Protein AF-A0A7S0QGY4-F1 (afdb_monomer_lite)

Secondary structure (DSSP, 8-state):
--HHHHHHHHHHHHHHHHHHHHHHHHHHHTTSS------PPPPPP----------------------PPPPP-----------GGGSS-EEEE---STT---EEEEEEESS-GGGHHHHHHHHHHHHHHSTTEEEEEEEHHHHHHSHHHHHHHHHT-SEEEEES---HHHHHHHHHHHTT-SEEEEESS-HHHHHT-EETTEESS--S--TT--HHHHHHHHHTT-SSHHHHHHHHHHHHHHHHHHGGGS-HHHHHHHHHHHHHHHHHT-

Radius of gyration: 24.0 Å; chains: 1; bounding box: 70×58×64 Å

pLDDT: mean 71.63, std 24.05, range [23.92, 97.81]

Sequence (270 aa):
MGEDRNCLAMVLTIMASLACVSAKETLAFSCGAGCYLAKAPPALATNQRGLVLRRSLRGLSMSGPATSPLMPIVDSSAAFPATTSGDRPTRHYVEGPPGTEPFRIVLLAGFETFNRALYQRAADSAAKKSPGLEIRVFTERDIKDHPAELEAALAEANVFFASLIFDYDEVQWLNPRIASIPYRLVFESALELMSSTKVGTFSMATSGKQQGMPPAVKSLLSKFSSTREEDRLDGYTKFLKMGPNLLKFLPGDRARDLKVWLEAYSFWNA

InterPro domains:
  IPR003672 CobN/magnesium chelatase [PTHR44119] (104-269)
  IPR022571 Magnesium chelatase, subunit H, N-terminal [PF11965] (104-262)

Structure (mmCIF, N/CA/C/O backbone):
data_AF-A0A7S0QGY4-F1
#
_entry.id   AF-A0A7S0QGY4-F1
#
loop_
_atom_site.group_PDB
_atom_site.id
_atom_site.type_symbol
_atom_site.label_atom_id
_atom_site.label_alt_id
_atom_site.label_comp_id
_atom_site.label_asym_id
_atom_site.label_entity_id
_atom_site.label_seq_id
_atom_site.pdbx_PDB_ins_code
_atom_site.Cartn_x
_atom_site.Cartn_y
_atom_site.Cartn_z
_atom_site.occupancy
_atom_site.B_iso_or_equiv
_atom_site.auth_seq_id
_atom_site.auth_comp_id
_atom_site.auth_asym_id
_atom_site.auth_atom_id
_atom_site.pdbx_PDB_model_num
ATOM 1 N N . MET A 1 1 ? 18.502 -12.422 5.127 1.00 46.53 1 MET A N 1
ATOM 2 C CA . MET A 1 1 ? 17.679 -13.590 5.543 1.00 46.53 1 MET A CA 1
ATOM 3 C C . MET A 1 1 ? 16.527 -13.196 6.474 1.00 46.53 1 MET A C 1
ATOM 5 O O . MET A 1 1 ? 15.530 -13.908 6.481 1.00 46.53 1 MET A O 1
ATOM 9 N N . GLY A 1 2 ? 16.641 -12.107 7.253 1.00 57.25 2 GLY A N 1
ATOM 10 C CA . GLY A 1 2 ? 15.525 -11.549 8.036 1.00 57.25 2 GLY A CA 1
ATOM 11 C C . GLY A 1 2 ? 14.486 -10.820 7.172 1.00 57.25 2 GLY A C 1
ATOM 12 O O . GLY A 1 2 ? 13.315 -11.179 7.220 1.00 57.25 2 GLY A O 1
ATOM 13 N N . GLU A 1 3 ? 14.920 -9.899 6.306 1.00 56.09 3 GLU A N 1
ATOM 14 C CA . GLU A 1 3 ? 14.021 -9.070 5.477 1.00 56.09 3 GLU A CA 1
ATOM 15 C C . GLU A 1 3 ? 13.148 -9.883 4.501 1.00 56.09 3 GLU A C 1
ATOM 17 O O . GLU A 1 3 ? 11.955 -9.608 4.369 1.00 56.09 3 GLU A O 1
ATOM 22 N N . ASP A 1 4 ? 13.677 -10.958 3.892 1.00 61.09 4 ASP A N 1
ATOM 23 C CA . ASP A 1 4 ? 12.905 -11.850 3.004 1.00 61.09 4 ASP A CA 1
ATOM 24 C C . ASP A 1 4 ? 11.708 -12.482 3.728 1.00 61.09 4 ASP A C 1
ATOM 26 O O . ASP A 1 4 ? 10.648 -12.701 3.137 1.00 61.09 4 ASP A O 1
ATOM 30 N N . ARG A 1 5 ? 11.866 -12.786 5.024 1.00 66.75 5 ARG A N 1
ATOM 31 C CA . ARG A 1 5 ? 10.805 -13.388 5.836 1.00 66.75 5 ARG A CA 1
ATOM 32 C C . ARG A 1 5 ? 9.737 -12.364 6.194 1.00 66.75 5 ARG A C 1
ATOM 34 O O . ARG A 1 5 ? 8.573 -12.749 6.234 1.00 66.75 5 ARG A O 1
ATOM 41 N N . ASN A 1 6 ? 10.111 -11.104 6.397 1.00 70.19 6 ASN A N 1
ATOM 42 C CA . ASN A 1 6 ? 9.189 -10.034 6.776 1.00 70.19 6 ASN A CA 1
ATOM 43 C C . ASN A 1 6 ? 8.325 -9.600 5.587 1.00 70.19 6 ASN A C 1
ATOM 45 O O . ASN A 1 6 ? 7.101 -9.590 5.708 1.00 70.19 6 ASN A O 1
ATOM 49 N N . CYS A 1 7 ? 8.925 -9.396 4.407 1.00 67.19 7 CYS A N 1
ATOM 50 C CA . CYS A 1 7 ? 8.180 -9.102 3.176 1.00 67.19 7 CYS A CA 1
ATOM 51 C C . CYS A 1 7 ? 7.198 -10.229 2.826 1.00 67.19 7 CYS A C 1
ATOM 53 O O . CYS A 1 7 ? 6.025 -9.992 2.536 1.00 67.19 7 CYS A O 1
ATOM 55 N N . LEU A 1 8 ? 7.659 -11.482 2.908 1.00 69.62 8 LEU A N 1
ATOM 56 C CA . LEU A 1 8 ? 6.813 -12.645 2.663 1.00 69.62 8 LEU A CA 1
ATOM 57 C C . LEU A 1 8 ? 5.701 -12.776 3.712 1.00 69.62 8 LEU A C 1
ATOM 59 O O . LEU A 1 8 ? 4.563 -13.076 3.358 1.00 69.62 8 LEU A O 1
ATOM 63 N N . ALA A 1 9 ? 6.006 -12.559 4.994 1.00 74.81 9 ALA A N 1
ATOM 64 C CA . ALA A 1 9 ? 5.017 -12.606 6.066 1.00 74.81 9 ALA A CA 1
ATOM 65 C C . ALA A 1 9 ? 3.966 -11.505 5.914 1.00 74.81 9 ALA A C 1
ATOM 67 O O . ALA A 1 9 ? 2.784 -11.783 6.097 1.00 74.81 9 ALA A O 1
ATOM 68 N N . MET A 1 10 ? 4.364 -10.298 5.512 1.00 74.94 10 MET A N 1
ATOM 69 C CA . MET A 1 10 ? 3.450 -9.202 5.216 1.00 74.94 10 MET A CA 1
ATOM 70 C C . MET A 1 10 ? 2.481 -9.577 4.090 1.00 74.94 10 MET A C 1
ATOM 72 O O . MET A 1 10 ? 1.270 -9.541 4.299 1.00 74.94 10 MET A O 1
ATOM 76 N N . VAL A 1 11 ? 2.991 -10.005 2.928 1.00 70.31 11 VAL A N 1
ATOM 77 C CA . VAL A 1 11 ? 2.151 -10.391 1.778 1.00 70.31 11 VAL A CA 1
ATOM 78 C C . VAL A 1 11 ? 1.226 -11.556 2.139 1.00 70.31 11 VAL A C 1
ATOM 80 O O . VAL A 1 11 ? 0.035 -11.512 1.843 1.00 70.31 11 VAL A O 1
ATOM 83 N N . LEU A 1 12 ? 1.730 -12.574 2.843 1.00 71.75 12 LEU A N 1
ATOM 84 C CA . LEU A 1 12 ? 0.908 -13.699 3.301 1.00 71.75 12 LEU A CA 1
ATOM 85 C C . LEU A 1 12 ? -0.142 -13.280 4.340 1.00 71.75 12 LEU A C 1
ATOM 87 O O . LEU A 1 12 ? -1.246 -13.818 4.327 1.00 71.75 12 LEU A O 1
ATOM 91 N N . THR A 1 13 ? 0.164 -12.320 5.215 1.00 71.69 13 THR A N 1
ATOM 92 C CA . THR A 1 13 ? -0.786 -11.789 6.207 1.00 71.69 13 THR A CA 1
ATOM 93 C C . THR A 1 13 ? -1.899 -11.006 5.526 1.00 71.69 13 THR A C 1
ATOM 95 O O . THR A 1 13 ? -3.070 -11.206 5.853 1.00 71.69 13 THR A O 1
ATOM 98 N N . ILE A 1 14 ? -1.553 -10.170 4.541 1.00 69.69 14 ILE A N 1
ATOM 99 C CA . ILE A 1 14 ? -2.517 -9.461 3.693 1.00 69.69 14 ILE A CA 1
ATOM 100 C C . ILE A 1 14 ? -3.420 -10.489 3.001 1.00 69.69 14 ILE A C 1
ATOM 102 O O . ILE A 1 14 ? -4.637 -10.415 3.135 1.00 69.69 14 ILE A O 1
ATOM 106 N N . MET A 1 15 ? -2.848 -11.515 2.368 1.00 69.44 15 MET A N 1
ATOM 107 C CA . MET A 1 15 ? -3.618 -12.568 1.698 1.00 69.44 15 MET A CA 1
ATOM 108 C C . MET A 1 15 ? -4.543 -13.344 2.637 1.00 69.44 15 MET A C 1
ATOM 110 O O . MET A 1 15 ? -5.730 -13.487 2.350 1.00 69.44 15 MET A O 1
ATOM 114 N N . ALA A 1 16 ? -4.035 -13.822 3.774 1.00 68.69 16 ALA A N 1
ATOM 115 C CA . ALA A 1 16 ? -4.828 -14.576 4.742 1.00 68.69 16 ALA A CA 1
ATOM 116 C C . ALA A 1 16 ? -5.978 -13.733 5.317 1.00 68.69 16 ALA A C 1
ATOM 118 O O . ALA A 1 16 ? -7.096 -14.221 5.503 1.00 68.69 16 ALA A O 1
ATOM 119 N N . SER A 1 17 ? -5.716 -12.450 5.561 1.00 68.81 17 SER A N 1
ATOM 120 C CA . SER A 1 17 ? -6.706 -11.519 6.094 1.00 68.81 17 SER A CA 1
ATOM 121 C C . SER A 1 17 ? -7.779 -11.176 5.065 1.00 68.81 17 SER A C 1
ATOM 123 O O . SER A 1 17 ? -8.963 -11.182 5.398 1.00 68.81 17 SER A O 1
ATOM 125 N N . LEU A 1 18 ? -7.398 -10.946 3.806 1.00 67.62 18 LEU A N 1
ATOM 126 C CA . LEU A 1 18 ? -8.332 -10.621 2.726 1.00 67.62 18 LEU A CA 1
ATOM 127 C C . LEU A 1 18 ? -9.150 -11.831 2.274 1.00 67.62 18 LEU A C 1
ATOM 129 O O . LEU A 1 18 ? -10.342 -11.682 2.020 1.00 67.62 18 LEU A O 1
ATOM 133 N N . ALA A 1 19 ? -8.581 -13.039 2.295 1.00 64.12 19 ALA A N 1
ATOM 134 C CA . ALA A 1 19 ? -9.340 -14.275 2.109 1.00 64.12 19 ALA A CA 1
ATOM 135 C C . ALA A 1 19 ? -10.418 -14.447 3.196 1.00 64.12 19 ALA A C 1
ATOM 137 O O . ALA A 1 19 ? -11.536 -14.866 2.906 1.00 64.12 19 ALA A O 1
ATOM 138 N N . CYS A 1 20 ? -10.123 -14.063 4.443 1.00 57.78 20 CYS A N 1
ATOM 139 C CA . CYS A 1 20 ? -11.093 -14.088 5.542 1.00 57.78 20 CYS A CA 1
ATOM 140 C C . CYS A 1 20 ? -12.215 -13.042 5.370 1.00 57.78 20 CYS A C 1
ATOM 142 O O . CYS A 1 20 ? -13.353 -13.284 5.782 1.00 57.78 20 CYS A O 1
ATOM 144 N N . VAL A 1 21 ? -11.918 -11.894 4.748 1.00 56.81 21 VAL A N 1
ATOM 145 C CA . VAL A 1 21 ? -12.920 -10.866 4.416 1.00 56.81 21 VAL A CA 1
ATOM 146 C C . VAL A 1 21 ? -13.783 -11.307 3.226 1.00 56.81 21 VAL A C 1
ATOM 148 O O . VAL A 1 21 ? -15.007 -11.330 3.346 1.00 56.81 21 VAL A O 1
ATOM 151 N N . SER A 1 22 ? -13.164 -11.776 2.141 1.00 48.94 22 SER A N 1
ATOM 152 C CA . SER A 1 22 ? -13.840 -12.281 0.936 1.00 48.94 22 SER A CA 1
ATOM 153 C C . SER A 1 22 ? -14.718 -13.515 1.214 1.00 48.94 22 SER A C 1
ATOM 155 O O . SER A 1 22 ? -15.855 -13.594 0.746 1.00 48.94 22 SER A O 1
ATOM 157 N N . ALA A 1 23 ? -14.274 -14.443 2.072 1.00 47.38 23 ALA A N 1
ATOM 158 C CA . ALA A 1 23 ? -15.083 -15.593 2.491 1.00 47.38 23 ALA A CA 1
ATOM 159 C C . ALA A 1 23 ? -16.354 -15.181 3.259 1.00 47.38 23 ALA A C 1
ATOM 161 O O . ALA A 1 23 ? -17.378 -15.862 3.182 1.00 47.38 23 ALA A O 1
ATOM 162 N N . LYS A 1 24 ? -16.323 -14.052 3.979 1.00 45.41 24 LYS A N 1
ATOM 163 C CA . LYS A 1 24 ? -17.496 -13.511 4.680 1.00 45.41 24 LYS A CA 1
ATOM 164 C C . LYS A 1 24 ? -18.422 -12.722 3.765 1.00 45.41 24 LYS A C 1
ATOM 166 O O . LYS A 1 24 ? -19.631 -12.820 3.947 1.00 45.41 24 LYS A O 1
ATOM 171 N N . GLU A 1 25 ? -17.895 -12.006 2.775 1.00 39.25 25 GLU A N 1
ATOM 172 C CA . GLU A 1 25 ? -18.722 -11.377 1.736 1.00 39.25 25 GLU A CA 1
ATOM 173 C C . GLU A 1 25 ? -19.429 -12.432 0.875 1.00 39.25 25 GLU A C 1
ATOM 175 O O . GLU A 1 25 ? -20.616 -12.293 0.596 1.00 39.25 25 GLU A O 1
ATOM 180 N N . THR A 1 26 ? -18.763 -13.554 0.581 1.00 33.59 26 THR A N 1
ATOM 181 C CA . THR A 1 26 ? -19.364 -14.702 -0.124 1.00 33.59 26 THR A CA 1
ATOM 182 C C . THR A 1 26 ? -20.464 -15.379 0.712 1.00 33.59 26 THR A C 1
ATOM 184 O O . THR A 1 26 ? -21.528 -15.715 0.193 1.00 33.59 26 THR A O 1
ATOM 187 N N . LEU A 1 27 ? -20.273 -15.513 2.032 1.00 29.45 27 LEU A N 1
ATOM 188 C CA . LEU A 1 27 ? -21.311 -16.012 2.950 1.00 29.45 27 LEU A CA 1
ATOM 189 C C . LEU A 1 27 ? -22.465 -15.014 3.161 1.00 29.45 27 LEU A C 1
ATOM 191 O O . LEU A 1 27 ? -23.600 -15.436 3.375 1.00 29.45 27 LEU A O 1
ATOM 195 N N . ALA A 1 28 ? -22.208 -13.707 3.074 1.00 27.45 28 ALA A N 1
ATOM 196 C CA . ALA A 1 28 ? -23.243 -12.677 3.146 1.00 27.45 28 ALA A CA 1
ATOM 197 C C . ALA A 1 28 ? -24.070 -12.594 1.850 1.00 27.45 28 ALA A C 1
ATOM 199 O O . ALA A 1 28 ? -25.277 -12.369 1.919 1.00 27.45 28 ALA A O 1
ATOM 200 N N . PHE A 1 29 ? -23.461 -12.860 0.688 1.00 26.59 29 PHE A N 1
ATOM 201 C CA . PHE A 1 29 ? -24.168 -12.962 -0.594 1.00 26.59 29 PHE A CA 1
ATOM 202 C C . PHE A 1 29 ? -25.006 -14.246 -0.713 1.00 26.59 29 PHE A C 1
ATOM 204 O O . PHE A 1 29 ? -26.057 -14.239 -1.345 1.00 26.59 29 PHE A O 1
ATOM 211 N N . SER A 1 30 ? -24.614 -15.324 -0.027 1.00 25.78 30 SER A N 1
ATOM 212 C CA . SER A 1 30 ? -25.394 -16.570 0.050 1.00 25.78 30 SER A CA 1
ATOM 213 C C . SER A 1 30 ? -26.599 -16.506 1.009 1.00 25.78 30 SER A C 1
ATOM 215 O O . SER A 1 30 ? -27.353 -17.476 1.095 1.00 25.78 30 SER A O 1
ATOM 217 N N . CYS A 1 31 ? -26.818 -15.397 1.729 1.00 25.52 31 CYS A N 1
ATOM 218 C CA . CYS A 1 31 ? -28.000 -15.219 2.588 1.00 25.52 31 CYS A CA 1
ATOM 219 C C . CYS A 1 31 ? -29.163 -14.491 1.875 1.00 25.52 31 CYS A C 1
ATOM 221 O O . CYS A 1 31 ? -30.159 -14.127 2.500 1.00 25.52 31 CYS A O 1
ATOM 223 N N . GLY A 1 32 ? -29.060 -14.296 0.556 1.00 31.19 32 GLY A N 1
ATOM 224 C CA . GLY A 1 32 ? -30.151 -13.859 -0.309 1.00 31.19 32 GLY A CA 1
ATOM 225 C C . GLY A 1 32 ? -30.527 -14.958 -1.301 1.00 31.19 32 GLY A C 1
ATOM 226 O O . GLY A 1 32 ? -29.834 -15.144 -2.290 1.00 31.19 32 GLY A O 1
ATOM 227 N N . ALA A 1 33 ? -31.660 -15.614 -1.040 1.00 27.66 33 ALA A N 1
ATOM 228 C CA . ALA A 1 33 ? -32.349 -16.612 -1.868 1.00 27.66 33 ALA A CA 1
ATOM 229 C C . ALA A 1 33 ? -31.788 -18.054 -1.886 1.00 27.66 33 ALA A C 1
ATOM 231 O O . ALA A 1 33 ? -30.776 -18.355 -2.502 1.00 27.66 33 ALA A O 1
ATOM 232 N N . GLY A 1 34 ? -32.590 -18.972 -1.327 1.00 23.92 34 GLY A N 1
ATOM 233 C CA . GLY A 1 34 ? -32.753 -20.330 -1.861 1.00 23.92 34 GLY A CA 1
ATOM 234 C C . GLY A 1 34 ? -31.833 -21.421 -1.305 1.00 23.92 34 GLY A C 1
ATOM 235 O O . GLY A 1 34 ? -30.654 -21.481 -1.608 1.00 23.92 34 GLY A O 1
ATOM 236 N N . CYS A 1 35 ? -32.437 -22.327 -0.536 1.00 24.84 35 CYS A N 1
ATOM 237 C CA . CYS A 1 35 ? -31.949 -23.619 -0.043 1.00 24.84 35 CYS A CA 1
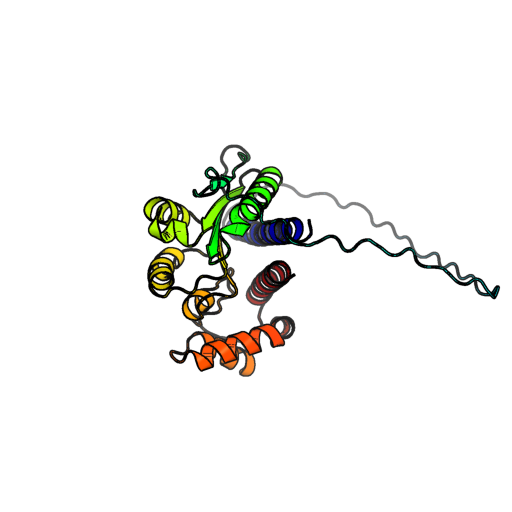ATOM 238 C C . CYS A 1 35 ? -30.984 -24.405 -0.967 1.00 24.84 35 CYS A C 1
ATOM 240 O O . CYS A 1 35 ? -31.193 -24.443 -2.172 1.00 24.84 35 CYS A O 1
ATOM 242 N N . TYR A 1 36 ? -30.029 -25.168 -0.407 1.00 26.05 36 TYR A N 1
ATOM 243 C CA . TYR A 1 36 ? -30.131 -26.619 -0.123 1.00 26.05 36 TYR A CA 1
ATOM 244 C C . TYR A 1 36 ? -28.768 -27.236 0.300 1.00 26.05 36 TYR A C 1
ATOM 246 O O . TYR A 1 36 ? -27.738 -26.909 -0.272 1.00 26.05 36 TYR A O 1
ATOM 254 N N . LEU A 1 37 ? -28.835 -28.213 1.230 1.00 26.94 37 LEU A N 1
ATOM 255 C CA . LEU A 1 37 ? -27.838 -29.254 1.601 1.00 26.94 37 LEU A CA 1
ATOM 256 C C . LEU A 1 37 ? -26.648 -28.823 2.495 1.00 26.94 37 LEU A C 1
ATOM 258 O O . LEU A 1 37 ? -25.995 -27.830 2.240 1.00 26.94 37 LEU A O 1
ATOM 262 N N . ALA A 1 38 ? -26.249 -29.527 3.561 1.00 27.34 38 ALA A N 1
ATOM 263 C CA . ALA A 1 38 ? -26.713 -30.761 4.191 1.00 27.34 38 ALA A CA 1
ATOM 264 C C . ALA A 1 38 ? -26.333 -30.743 5.690 1.00 27.34 38 ALA A C 1
ATOM 266 O O . ALA A 1 38 ? -25.312 -30.194 6.098 1.00 27.34 38 ALA A O 1
ATOM 267 N N . LYS A 1 39 ? -27.186 -31.349 6.516 1.00 27.47 39 LYS A N 1
ATOM 268 C CA . LYS A 1 39 ? -27.082 -31.434 7.978 1.00 27.47 39 LYS A CA 1
ATOM 269 C C . LYS A 1 39 ? -26.026 -32.483 8.364 1.00 27.47 39 LYS A C 1
ATOM 271 O O . LYS A 1 39 ? -26.232 -33.664 8.097 1.00 27.47 39 LYS A O 1
ATOM 276 N N . ALA A 1 40 ? -24.926 -32.077 8.998 1.00 28.94 40 ALA A N 1
ATOM 277 C CA . ALA A 1 40 ? -23.973 -33.011 9.607 1.00 28.94 40 ALA A CA 1
ATOM 278 C C . ALA A 1 40 ? -24.511 -33.528 10.964 1.00 28.94 40 ALA A C 1
ATOM 280 O O . ALA A 1 40 ? -25.064 -32.731 11.730 1.00 28.94 40 ALA A O 1
ATOM 281 N N . PRO A 1 41 ? -24.391 -34.833 11.281 1.00 28.50 41 PRO A N 1
ATOM 282 C CA . PRO A 1 41 ? -24.830 -35.390 12.560 1.00 28.50 41 PRO A CA 1
ATOM 283 C C . PRO A 1 41 ? -23.820 -35.096 13.692 1.00 28.50 41 PRO A C 1
ATOM 285 O O . PRO A 1 41 ? -22.649 -34.824 13.419 1.00 28.50 41 PRO A O 1
ATOM 288 N N . PRO A 1 42 ? -24.249 -35.138 14.970 1.00 29.66 42 PRO A N 1
ATOM 289 C CA . PRO A 1 42 ? -23.437 -34.688 16.095 1.00 29.66 42 PRO A CA 1
ATOM 290 C C . PRO A 1 42 ? -22.415 -35.758 16.500 1.00 29.66 42 PRO A C 1
ATOM 292 O O . PRO A 1 42 ? -22.781 -36.897 16.783 1.00 29.66 42 PRO A O 1
ATOM 295 N N . ALA A 1 43 ? -21.136 -35.384 16.574 1.00 31.45 43 ALA A N 1
ATOM 296 C CA . ALA A 1 43 ? -20.102 -36.221 17.173 1.00 31.45 43 ALA A CA 1
ATOM 297 C C . ALA A 1 43 ? -19.931 -35.886 18.663 1.00 31.45 43 ALA A C 1
ATOM 299 O O . ALA A 1 43 ? -19.853 -34.724 19.063 1.00 31.45 43 ALA A O 1
ATOM 300 N N . LEU A 1 44 ? -19.917 -36.958 19.453 1.00 27.78 44 LEU A N 1
ATOM 301 C CA . LEU A 1 44 ? -19.880 -37.043 20.906 1.00 27.78 44 LEU A CA 1
ATOM 302 C C . LEU A 1 44 ? -18.799 -36.188 21.583 1.00 27.78 44 LEU A C 1
ATOM 304 O O . LEU A 1 44 ? -17.626 -36.201 21.218 1.00 27.78 44 LEU A O 1
ATOM 308 N N . ALA A 1 45 ? -19.207 -35.583 22.698 1.00 29.55 45 ALA A N 1
ATOM 309 C CA . ALA A 1 45 ? -18.333 -35.101 23.752 1.00 29.55 45 ALA A CA 1
ATOM 310 C C . ALA A 1 45 ? -17.474 -36.243 24.320 1.00 29.55 45 ALA A C 1
ATOM 312 O O . ALA A 1 45 ? -17.997 -37.292 24.691 1.00 29.55 45 ALA A O 1
ATOM 313 N N . THR A 1 46 ? -16.167 -36.024 24.468 1.00 30.55 46 THR A N 1
ATOM 314 C CA . THR A 1 46 ? -15.359 -36.782 25.430 1.00 30.55 46 THR A CA 1
ATOM 315 C C . THR A 1 46 ? -14.447 -35.833 26.198 1.00 30.55 46 THR A C 1
ATOM 317 O O . THR A 1 46 ? -13.739 -34.996 25.649 1.00 30.55 46 THR A O 1
ATOM 320 N N . ASN A 1 47 ? -14.566 -35.968 27.509 1.00 30.44 47 ASN A N 1
ATOM 321 C CA . ASN A 1 47 ? -13.984 -35.203 28.592 1.00 30.44 47 ASN A CA 1
ATOM 322 C C . ASN A 1 47 ? -12.620 -35.812 28.946 1.00 30.44 47 ASN A C 1
ATOM 324 O O . ASN A 1 47 ? -12.576 -37.011 29.208 1.00 30.44 47 ASN A O 1
ATOM 328 N N . GLN A 1 48 ? -11.537 -35.032 29.023 1.00 32.06 48 GLN A N 1
ATOM 329 C CA . GLN A 1 48 ? -10.355 -35.441 29.792 1.00 32.06 48 GLN A CA 1
ATOM 330 C C . GLN A 1 48 ? -9.780 -34.273 30.596 1.00 32.06 48 GLN A C 1
ATOM 332 O O . GLN A 1 48 ? -9.264 -33.287 30.074 1.00 32.06 48 GLN A O 1
ATOM 337 N N . ARG A 1 49 ? -9.909 -34.432 31.915 1.00 29.66 49 ARG A N 1
ATOM 338 C CA . ARG A 1 49 ? -9.261 -33.664 32.973 1.00 29.66 49 ARG A CA 1
ATOM 339 C C . ARG A 1 49 ? -7.821 -34.150 33.162 1.00 29.66 49 ARG A C 1
ATOM 341 O O . ARG A 1 49 ? -7.601 -35.348 33.259 1.00 29.66 49 ARG A O 1
ATOM 348 N N . GLY A 1 50 ? -6.916 -33.188 33.340 1.00 26.00 50 GLY A N 1
ATOM 349 C CA . GLY A 1 50 ? -5.902 -33.134 34.400 1.00 26.00 50 GLY A CA 1
ATOM 350 C C . GLY A 1 50 ? -4.864 -34.254 34.515 1.00 26.00 50 GLY A C 1
ATOM 351 O O . GLY A 1 50 ? -5.168 -35.344 34.981 1.00 26.00 50 GLY A O 1
ATOM 352 N N . LEU A 1 51 ? -3.589 -33.889 34.345 1.00 28.77 51 LEU A N 1
ATOM 353 C CA . LEU A 1 51 ? -2.542 -34.431 35.209 1.00 28.77 51 LEU A CA 1
ATOM 354 C C . LEU A 1 51 ? -1.516 -33.351 35.565 1.00 28.77 51 LEU A C 1
ATOM 356 O O . LEU A 1 51 ? -0.758 -32.858 34.735 1.00 28.77 51 LEU A O 1
ATOM 360 N N . VAL A 1 52 ? -1.546 -32.977 36.840 1.00 28.62 52 VAL A N 1
ATOM 361 C CA . VAL A 1 52 ? -0.535 -32.190 37.540 1.00 28.62 52 VAL A CA 1
ATOM 362 C C . VAL A 1 52 ? 0.565 -33.156 37.964 1.00 28.62 52 VAL A C 1
ATOM 364 O O . VAL A 1 52 ? 0.276 -34.121 38.667 1.00 28.62 52 VAL A O 1
ATOM 367 N N . LEU A 1 53 ? 1.825 -32.873 37.628 1.00 30.14 53 LEU A N 1
ATOM 368 C CA . LEU A 1 53 ? 2.954 -33.475 38.334 1.00 30.14 53 LEU A CA 1
ATOM 369 C C . LEU A 1 53 ? 3.919 -32.384 38.803 1.00 30.14 53 LEU A C 1
ATOM 371 O O . LEU A 1 53 ? 4.710 -31.831 38.044 1.00 30.14 53 LEU A O 1
ATOM 375 N N . ARG A 1 54 ? 3.824 -32.081 40.099 1.00 28.67 54 ARG A N 1
ATOM 376 C CA . ARG A 1 54 ? 4.853 -31.384 40.870 1.00 28.67 54 ARG A CA 1
ATOM 377 C C . ARG A 1 54 ? 6.045 -32.323 41.053 1.00 28.67 54 ARG A C 1
ATOM 379 O O . ARG A 1 54 ? 5.860 -33.440 41.527 1.00 28.67 54 ARG A O 1
ATOM 386 N N . ARG A 1 55 ? 7.265 -31.828 40.852 1.00 32.19 55 ARG A N 1
ATOM 387 C CA . ARG A 1 55 ? 8.419 -32.249 41.658 1.00 32.19 55 ARG A CA 1
ATOM 388 C C . ARG A 1 55 ? 9.373 -31.081 41.864 1.00 32.19 55 ARG A C 1
ATOM 390 O O . ARG A 1 55 ? 9.548 -30.231 41.002 1.00 32.19 55 ARG A O 1
ATOM 397 N N . SER A 1 56 ? 9.891 -31.032 43.078 1.00 29.67 56 SER A N 1
ATOM 398 C CA . SER A 1 56 ? 10.552 -29.908 43.716 1.00 29.67 56 SER A CA 1
ATOM 399 C C . SER A 1 56 ? 11.997 -30.285 44.046 1.00 29.67 56 SER A C 1
ATOM 401 O O . SER A 1 56 ? 12.225 -31.351 44.607 1.00 29.67 56 SER A O 1
ATOM 403 N N . LEU A 1 57 ? 12.891 -29.338 43.738 1.00 30.86 57 LEU A N 1
ATOM 404 C CA . LEU A 1 57 ? 14.086 -28.884 44.468 1.00 30.86 57 LEU A CA 1
ATOM 405 C C . LEU A 1 57 ? 15.400 -29.699 44.544 1.00 30.86 57 LEU A C 1
ATOM 407 O O . LEU A 1 57 ? 15.437 -30.880 44.868 1.00 30.86 57 LEU A O 1
ATOM 411 N N . ARG A 1 58 ? 16.467 -28.871 44.484 1.00 30.03 58 ARG A N 1
ATOM 412 C CA . ARG A 1 58 ? 17.906 -29.031 44.808 1.00 30.03 58 ARG A CA 1
ATOM 413 C C . ARG A 1 58 ? 18.736 -29.683 43.698 1.00 30.03 58 ARG A C 1
ATOM 415 O O . ARG A 1 58 ? 18.403 -30.758 43.237 1.00 30.03 58 ARG A O 1
ATOM 422 N N . GLY A 1 59 ? 19.823 -29.103 43.195 1.00 28.73 59 GLY A N 1
ATOM 423 C CA . GLY A 1 59 ? 20.670 -28.012 43.673 1.00 28.73 59 GLY A CA 1
ATOM 424 C C . GLY A 1 59 ? 22.112 -28.508 43.643 1.00 28.73 59 GLY A C 1
ATOM 425 O O . GLY A 1 59 ? 22.464 -29.303 44.501 1.00 28.73 59 GLY A O 1
ATOM 426 N N . LEU A 1 60 ? 22.922 -28.060 42.681 1.00 32.16 60 LEU A N 1
ATOM 427 C CA . LEU A 1 60 ? 24.381 -28.189 42.710 1.00 32.16 60 LEU A CA 1
ATOM 428 C C . LEU A 1 60 ? 25.022 -26.972 42.042 1.00 32.16 60 LEU A C 1
ATOM 430 O O . LEU A 1 60 ? 24.447 -26.329 41.169 1.00 32.16 60 LEU A O 1
ATOM 434 N N . SER A 1 61 ? 26.190 -26.648 42.569 1.00 29.67 61 SER A N 1
ATOM 435 C CA . SER A 1 61 ? 26.827 -25.346 42.618 1.00 29.67 61 SER A CA 1
ATOM 436 C C . SER A 1 61 ? 28.219 -25.414 41.981 1.00 29.67 61 SER A C 1
ATOM 438 O O . SER A 1 61 ? 28.858 -26.459 42.029 1.00 29.67 61 SER A O 1
ATOM 440 N N . MET A 1 62 ? 28.671 -24.250 41.505 1.00 29.73 62 MET A N 1
ATOM 441 C CA . MET A 1 62 ? 30.039 -23.786 41.217 1.00 29.73 62 MET A CA 1
ATOM 442 C C . MET A 1 62 ? 30.853 -24.283 40.000 1.00 29.73 62 MET A C 1
ATOM 444 O O . MET A 1 62 ? 31.279 -25.427 39.902 1.00 29.73 62 MET A O 1
ATOM 448 N N . SER A 1 63 ? 31.291 -23.254 39.254 1.00 30.84 63 SER A N 1
ATOM 449 C CA . SER A 1 63 ? 32.670 -22.950 38.811 1.00 30.84 63 SER A CA 1
ATOM 450 C C . SER A 1 63 ? 33.164 -23.404 37.428 1.00 30.84 63 SER A C 1
ATOM 452 O O . SER A 1 63 ? 33.205 -24.582 37.102 1.00 30.84 63 SER A O 1
ATOM 454 N N . GLY A 1 64 ? 33.627 -22.411 36.653 1.00 34.16 64 GLY A N 1
ATOM 455 C CA . GLY A 1 64 ? 34.431 -22.542 35.434 1.00 34.16 64 GLY A CA 1
ATOM 456 C C . GLY A 1 64 ? 34.361 -21.256 34.591 1.00 34.16 64 GLY A C 1
ATOM 457 O O . GLY A 1 64 ? 33.251 -20.840 34.258 1.00 34.16 64 GLY A O 1
ATOM 458 N N . PRO A 1 65 ? 35.479 -20.577 34.262 1.00 33.53 65 PRO A N 1
ATOM 459 C CA . PRO A 1 65 ? 35.442 -19.387 33.420 1.00 33.53 65 PRO A CA 1
ATOM 460 C C . PRO A 1 65 ? 35.269 -19.809 31.956 1.00 33.53 65 PRO A C 1
ATOM 462 O O . PRO A 1 65 ? 36.066 -20.580 31.426 1.00 33.53 65 PRO A O 1
ATOM 465 N N . ALA A 1 66 ? 34.227 -19.308 31.295 1.00 33.59 66 ALA A N 1
ATOM 466 C CA . ALA A 1 66 ? 34.028 -19.514 29.865 1.00 33.59 66 ALA A CA 1
ATOM 467 C C . ALA A 1 66 ? 34.830 -18.464 29.083 1.00 33.59 66 ALA A C 1
ATOM 469 O O . ALA A 1 66 ? 34.427 -17.308 28.954 1.00 33.59 66 ALA A O 1
ATOM 470 N N . THR A 1 67 ? 35.987 -18.866 28.567 1.00 35.59 67 THR A N 1
ATOM 471 C CA . THR A 1 67 ? 36.708 -18.146 27.517 1.00 35.59 67 THR A CA 1
ATOM 472 C C . THR A 1 67 ? 35.827 -18.082 26.269 1.00 35.59 67 THR A C 1
ATOM 474 O O . THR A 1 67 ? 35.525 -19.098 25.647 1.00 35.59 67 THR A O 1
ATOM 477 N N . SER A 1 68 ? 35.378 -16.878 25.914 1.00 35.88 68 SER A N 1
ATOM 478 C CA . SER A 1 68 ? 34.651 -16.627 24.666 1.00 35.88 68 SER A CA 1
ATOM 479 C C . SER A 1 68 ? 35.637 -16.614 23.493 1.00 35.88 68 SER A C 1
ATOM 481 O O . SER A 1 68 ? 36.624 -15.877 23.565 1.00 35.88 68 SER A O 1
ATOM 483 N N . PRO A 1 69 ? 35.412 -17.367 22.403 1.00 33.16 69 PRO A N 1
ATOM 484 C CA . PRO A 1 69 ? 36.157 -17.160 21.171 1.00 33.16 69 PRO A CA 1
ATOM 485 C C . PRO A 1 69 ? 35.735 -15.829 20.541 1.00 33.16 69 PRO A C 1
ATOM 487 O O . PRO A 1 69 ? 34.544 -15.554 20.388 1.00 33.16 69 PRO A O 1
ATOM 490 N N . LEU A 1 70 ? 36.720 -15.013 20.165 1.00 35.09 70 LEU A N 1
ATOM 491 C CA . LEU A 1 70 ? 36.540 -13.838 19.316 1.00 35.09 70 LEU A CA 1
ATOM 492 C C . LEU A 1 70 ? 35.889 -14.278 17.988 1.00 35.09 70 LEU A C 1
ATOM 494 O O . LEU A 1 70 ? 36.472 -15.069 17.248 1.00 35.09 70 LEU A O 1
ATOM 498 N N . MET A 1 71 ? 34.696 -13.768 17.683 1.00 31.36 71 MET A N 1
ATOM 499 C CA . MET A 1 71 ? 34.119 -13.846 16.336 1.00 31.36 71 MET A CA 1
ATOM 500 C C . MET A 1 71 ? 34.866 -12.861 15.421 1.00 31.36 71 MET A C 1
ATOM 502 O O . MET A 1 71 ? 35.134 -11.736 15.855 1.00 31.36 71 MET A O 1
ATOM 506 N N . PRO A 1 72 ? 35.186 -13.219 14.166 1.00 34.16 72 PRO A N 1
ATOM 507 C CA . PRO A 1 72 ? 35.687 -12.246 13.211 1.00 34.16 72 PRO A CA 1
ATOM 508 C C . PRO A 1 72 ? 34.557 -11.274 12.849 1.00 34.16 72 PRO A C 1
ATOM 510 O O . PRO A 1 72 ? 33.431 -11.683 12.563 1.00 34.16 72 PRO A O 1
ATOM 513 N N . ILE A 1 73 ? 34.870 -9.979 12.876 1.00 37.09 73 ILE A N 1
ATOM 514 C CA . ILE A 1 73 ? 34.022 -8.920 12.329 1.00 37.09 73 ILE A CA 1
ATOM 515 C C . ILE A 1 73 ? 33.911 -9.191 10.828 1.00 37.09 73 ILE A C 1
ATOM 517 O O . ILE A 1 73 ? 34.890 -9.053 10.096 1.00 37.09 73 ILE A O 1
ATOM 521 N N . VAL A 1 74 ? 32.738 -9.637 10.381 1.00 34.44 74 VAL A N 1
ATOM 522 C CA . VAL A 1 74 ? 32.438 -9.754 8.954 1.00 34.44 74 VAL A CA 1
ATOM 523 C C . VAL A 1 74 ? 32.006 -8.372 8.486 1.00 34.44 74 VAL A C 1
ATOM 525 O O . VAL A 1 74 ? 30.976 -7.851 8.915 1.00 34.44 74 VAL A O 1
ATOM 528 N N . ASP A 1 75 ? 32.850 -7.771 7.658 1.00 31.20 75 ASP A N 1
ATOM 529 C CA . ASP A 1 75 ? 32.638 -6.480 7.019 1.00 31.20 75 ASP A CA 1
ATOM 530 C C . ASP A 1 75 ? 31.314 -6.505 6.233 1.00 31.20 75 ASP A C 1
ATOM 532 O O . ASP A 1 75 ? 31.158 -7.234 5.249 1.00 31.20 75 ASP A O 1
ATOM 536 N N . SER A 1 76 ? 30.315 -5.763 6.713 1.00 40.41 76 SER A N 1
ATOM 537 C CA . SER A 1 76 ? 29.012 -5.619 6.055 1.00 40.41 76 SER A CA 1
ATOM 538 C C . SER A 1 76 ? 29.128 -4.581 4.942 1.00 40.41 76 SER A C 1
ATOM 540 O O . SER A 1 76 ? 28.589 -3.486 5.030 1.00 40.41 76 SER A O 1
ATOM 542 N N . SER A 1 77 ? 29.869 -4.931 3.893 1.00 42.44 77 SER A N 1
ATOM 543 C CA . SER A 1 77 ? 30.011 -4.133 2.675 1.00 42.44 77 SER A CA 1
ATOM 544 C C . SER A 1 77 ? 30.024 -5.048 1.448 1.00 42.44 77 SER A C 1
ATOM 546 O O . SER A 1 77 ? 30.949 -5.044 0.637 1.00 42.44 77 SER A O 1
ATOM 548 N N . ALA A 1 78 ? 28.978 -5.857 1.293 1.00 34.31 78 ALA A N 1
ATOM 549 C CA . ALA A 1 78 ? 28.665 -6.464 0.007 1.00 34.31 78 ALA A CA 1
ATOM 550 C C . ALA A 1 78 ? 27.511 -5.678 -0.621 1.00 34.31 78 ALA A C 1
ATOM 552 O 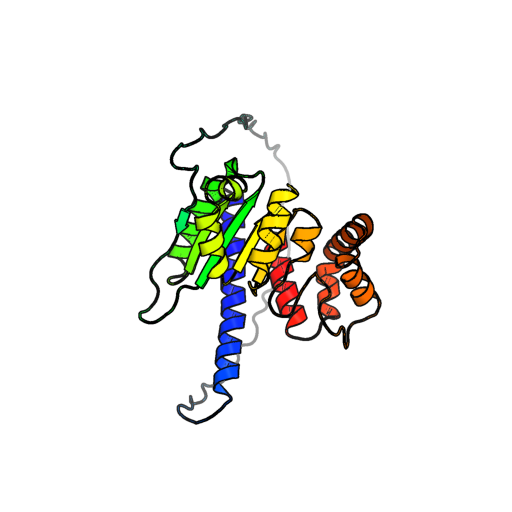O . ALA A 1 78 ? 26.344 -6.036 -0.477 1.00 34.31 78 ALA A O 1
ATOM 553 N N . ALA A 1 79 ? 27.844 -4.576 -1.296 1.00 38.56 79 ALA A N 1
ATOM 554 C CA . ALA A 1 79 ? 26.931 -3.952 -2.240 1.00 38.56 79 ALA A CA 1
ATOM 555 C C . ALA A 1 79 ? 26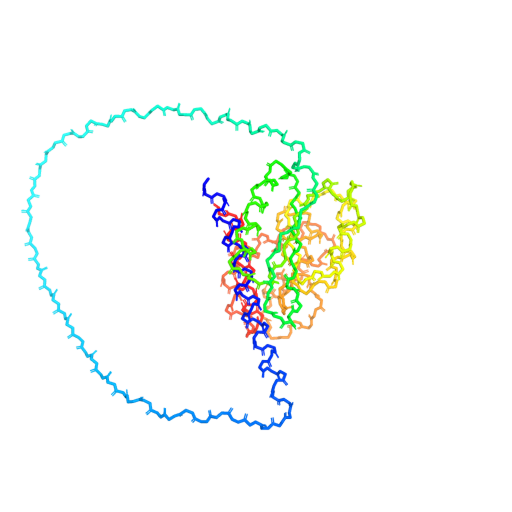.616 -4.984 -3.334 1.00 38.56 79 ALA A C 1
ATOM 557 O O . ALA A 1 79 ? 27.508 -5.428 -4.062 1.00 38.56 79 ALA A O 1
ATOM 558 N N . PHE A 1 80 ? 25.359 -5.418 -3.407 1.00 40.56 80 PHE A N 1
ATOM 559 C CA . PHE A 1 80 ? 24.908 -6.341 -4.441 1.00 40.56 80 PHE A CA 1
ATOM 560 C C . PHE A 1 80 ? 25.032 -5.662 -5.816 1.00 40.56 80 PHE A C 1
ATOM 562 O O . PHE A 1 80 ? 24.609 -4.512 -5.962 1.00 40.56 80 PHE A O 1
ATOM 569 N N . PRO A 1 81 ? 25.607 -6.328 -6.835 1.00 36.59 81 PRO A N 1
ATOM 570 C CA . PRO A 1 81 ? 25.749 -5.730 -8.153 1.00 36.59 81 PRO A CA 1
ATOM 571 C C . PRO A 1 81 ? 24.367 -5.515 -8.780 1.00 36.59 81 PRO A C 1
ATOM 573 O O . PRO A 1 81 ? 23.525 -6.417 -8.786 1.00 36.59 81 PRO A O 1
ATOM 576 N N . ALA A 1 82 ? 24.148 -4.319 -9.330 1.00 39.84 82 ALA A N 1
ATOM 577 C CA . ALA A 1 82 ? 22.947 -3.983 -10.083 1.00 39.84 82 ALA A CA 1
ATOM 578 C C . ALA A 1 82 ? 22.808 -4.939 -11.279 1.00 39.84 82 ALA A C 1
ATOM 580 O O . ALA A 1 82 ? 23.545 -4.858 -12.261 1.00 39.84 82 ALA A O 1
ATOM 581 N N . THR A 1 83 ? 21.881 -5.889 -11.175 1.00 39.84 83 THR A N 1
ATOM 582 C CA . THR A 1 83 ? 21.549 -6.800 -12.270 1.00 39.84 83 THR A CA 1
ATOM 583 C C . THR A 1 83 ? 20.644 -6.062 -13.250 1.00 39.84 83 THR A C 1
ATOM 585 O O . THR A 1 83 ? 19.557 -5.628 -12.889 1.00 39.84 83 THR A O 1
ATOM 588 N N . THR A 1 84 ? 21.068 -5.952 -14.507 1.00 43.97 84 THR A N 1
ATOM 589 C CA . THR A 1 84 ? 20.374 -5.213 -15.581 1.00 43.97 84 THR A CA 1
ATOM 590 C C . THR A 1 84 ? 19.037 -5.847 -15.998 1.00 43.97 84 THR A C 1
ATOM 592 O O . THR A 1 84 ? 18.192 -5.187 -16.587 1.00 43.97 84 THR A O 1
ATOM 595 N N . SER A 1 85 ? 18.805 -7.118 -15.649 1.00 45.47 85 SER A N 1
ATOM 596 C CA . SER A 1 85 ? 17.499 -7.793 -15.762 1.00 45.47 85 SER A CA 1
ATOM 597 C C . SER A 1 85 ? 16.530 -7.423 -14.630 1.00 45.47 85 SER A C 1
ATOM 599 O O . SER A 1 85 ? 15.348 -7.742 -14.717 1.00 45.47 85 SER A O 1
ATOM 601 N N . GLY A 1 86 ? 17.024 -6.793 -13.565 1.00 54.78 86 GLY A N 1
ATOM 602 C CA . GLY A 1 86 ? 16.258 -6.437 -12.378 1.00 54.78 86 GLY A CA 1
ATOM 603 C C . GLY A 1 86 ? 15.681 -5.027 -12.415 1.00 54.78 86 GLY A C 1
ATOM 604 O O . GLY A 1 86 ? 15.210 -4.587 -11.377 1.00 54.78 86 GLY A O 1
ATOM 605 N N . ASP A 1 87 ? 15.735 -4.304 -13.543 1.00 66.19 87 ASP A N 1
ATOM 606 C CA . ASP A 1 87 ? 15.277 -2.904 -13.593 1.00 66.19 87 ASP A CA 1
ATOM 607 C C . ASP A 1 87 ? 13.851 -2.702 -14.138 1.00 66.19 87 ASP A C 1
ATOM 609 O O . ASP A 1 87 ? 13.397 -1.572 -14.242 1.00 66.19 87 ASP A O 1
ATOM 613 N N . ARG A 1 88 ? 13.140 -3.785 -14.483 1.00 81.31 88 ARG A N 1
ATOM 614 C CA . ARG A 1 88 ? 11.779 -3.730 -15.043 1.00 81.31 88 ARG A CA 1
ATOM 615 C C . ARG A 1 88 ? 10.706 -4.174 -14.042 1.00 81.31 88 ARG A C 1
ATOM 617 O O . ARG A 1 88 ? 11.017 -4.965 -13.141 1.00 81.31 88 ARG A O 1
ATOM 624 N N . PRO A 1 89 ? 9.442 -3.763 -14.254 1.00 87.06 89 PRO A N 1
ATOM 625 C CA . PRO A 1 89 ? 8.295 -4.357 -13.590 1.00 87.06 89 PRO A CA 1
ATOM 626 C C . PRO A 1 89 ? 8.276 -5.875 -13.752 1.00 87.06 89 PRO A C 1
ATOM 628 O O . PRO A 1 89 ? 8.717 -6.428 -14.762 1.00 87.06 89 PRO A O 1
ATOM 631 N N . THR A 1 90 ? 7.757 -6.568 -12.744 1.00 92.31 90 THR A N 1
ATOM 632 C CA . THR A 1 90 ? 7.708 -8.038 -12.743 1.00 92.31 90 THR A CA 1
ATOM 633 C C . THR A 1 90 ? 6.345 -8.539 -12.320 1.00 92.31 90 THR A C 1
ATOM 635 O O . THR A 1 90 ? 5.715 -7.969 -11.433 1.00 92.31 90 THR A O 1
ATOM 638 N N . ARG A 1 91 ? 5.891 -9.620 -12.963 1.00 94.38 91 ARG A N 1
ATOM 639 C CA . ARG A 1 91 ? 4.611 -10.278 -12.698 1.00 94.38 91 ARG A CA 1
ATOM 640 C C . ARG A 1 91 ? 4.857 -11.688 -12.172 1.00 94.38 91 ARG A C 1
ATOM 642 O O . ARG A 1 91 ? 5.440 -12.516 -12.866 1.00 94.38 91 ARG A O 1
ATOM 649 N N . HIS A 1 92 ? 4.335 -11.969 -10.985 1.00 92.56 92 HIS A N 1
ATOM 650 C CA . HIS A 1 92 ? 4.474 -13.241 -10.284 1.00 92.56 92 HIS A CA 1
ATOM 651 C C . HIS A 1 92 ? 3.095 -13.870 -10.111 1.00 92.56 92 HIS A C 1
ATOM 653 O O . HIS A 1 92 ? 2.236 -13.308 -9.435 1.00 92.56 92 HIS A O 1
ATOM 659 N N . TYR A 1 93 ? 2.858 -15.013 -10.751 1.00 92.38 93 TYR A N 1
ATOM 660 C CA . TYR A 1 93 ? 1.549 -15.660 -10.764 1.00 92.38 93 TYR A CA 1
ATOM 661 C C . TYR A 1 93 ? 1.694 -17.170 -10.925 1.00 92.38 93 TYR A C 1
ATOM 663 O O . TYR A 1 93 ? 2.451 -17.637 -11.776 1.00 92.38 93 TYR A O 1
ATOM 671 N N . VAL A 1 94 ? 0.936 -17.919 -10.128 1.00 89.31 94 VAL A N 1
ATOM 672 C CA . VAL A 1 94 ? 0.710 -19.354 -10.318 1.00 89.31 94 VAL A CA 1
ATOM 673 C C . VAL A 1 94 ? -0.784 -19.544 -10.522 1.00 89.31 94 VAL A C 1
ATOM 675 O O . VAL A 1 94 ? -1.579 -19.032 -9.733 1.00 89.31 94 VAL A O 1
ATOM 678 N N . GLU A 1 95 ? -1.157 -20.245 -11.590 1.00 88.88 95 GLU A N 1
ATOM 679 C CA . GLU A 1 95 ? -2.554 -20.409 -11.985 1.00 88.88 95 GLU A CA 1
ATOM 680 C C . GLU A 1 95 ? -3.379 -21.075 -10.879 1.00 88.88 95 GLU A C 1
ATOM 682 O O . GLU A 1 95 ? -2.940 -22.029 -10.233 1.00 88.88 95 GLU A O 1
ATOM 687 N N . GLY A 1 96 ? -4.553 -20.501 -10.617 1.00 82.94 96 GLY A N 1
ATOM 688 C CA . GLY A 1 96 ? -5.490 -20.993 -9.613 1.00 82.94 96 GLY A CA 1
ATOM 689 C C . GLY A 1 96 ? -6.396 -22.108 -10.148 1.00 82.94 96 GLY A C 1
ATOM 690 O O . GLY A 1 96 ? -6.244 -22.559 -11.283 1.00 82.94 96 GLY A O 1
ATOM 691 N N . PRO A 1 97 ? -7.371 -22.563 -9.343 1.00 81.88 97 PRO A N 1
ATOM 692 C CA . PRO A 1 97 ? -8.404 -23.481 -9.808 1.00 81.88 97 PRO A CA 1
ATOM 693 C C . PRO A 1 97 ? -9.154 -22.927 -11.035 1.00 81.88 97 PRO A C 1
ATOM 695 O O . PRO A 1 97 ? -9.410 -21.718 -11.087 1.00 81.88 97 PRO A O 1
ATOM 698 N N . PRO A 1 98 ? -9.567 -23.786 -11.989 1.00 84.81 98 PRO A N 1
ATOM 699 C CA . PRO A 1 98 ? -10.284 -23.353 -13.187 1.00 84.81 98 PRO A CA 1
ATOM 700 C C . PRO A 1 98 ? -11.516 -22.505 -12.852 1.00 84.81 98 PRO A C 1
ATOM 702 O O . PRO A 1 98 ? -12.295 -22.860 -11.969 1.00 84.81 98 PRO A O 1
ATOM 705 N N . GLY A 1 99 ? -11.700 -21.399 -13.577 1.00 80.06 99 GLY A N 1
ATOM 706 C CA . GLY A 1 99 ? -12.845 -20.497 -13.406 1.00 80.06 99 GLY A CA 1
ATOM 707 C C . GLY A 1 99 ? -12.719 -19.481 -12.265 1.00 80.06 99 GLY A C 1
ATOM 708 O O . GLY A 1 99 ? -13.709 -18.829 -11.944 1.00 80.06 99 GLY A O 1
ATOM 709 N N . THR A 1 100 ? -11.536 -19.332 -11.656 1.00 79.88 100 THR A N 1
ATOM 710 C CA . THR A 1 100 ? -11.285 -18.315 -10.622 1.00 79.88 100 THR A CA 1
ATOM 711 C C . THR A 1 100 ? -10.457 -17.166 -11.189 1.00 79.88 100 THR A C 1
ATOM 713 O O . THR A 1 100 ? -9.348 -17.387 -11.674 1.00 79.88 100 THR A O 1
ATOM 716 N N . GLU A 1 101 ? -10.969 -15.939 -11.090 1.00 86.06 101 GLU A N 1
ATOM 717 C CA . GLU A 1 101 ? -10.204 -14.744 -11.454 1.00 86.06 101 GLU A CA 1
ATOM 718 C C . GLU A 1 101 ? -9.013 -14.530 -10.501 1.00 86.06 101 GLU A C 1
ATOM 720 O O . GLU A 1 101 ? -9.142 -14.777 -9.295 1.00 86.06 101 GLU A O 1
ATOM 725 N N . PRO A 1 102 ? -7.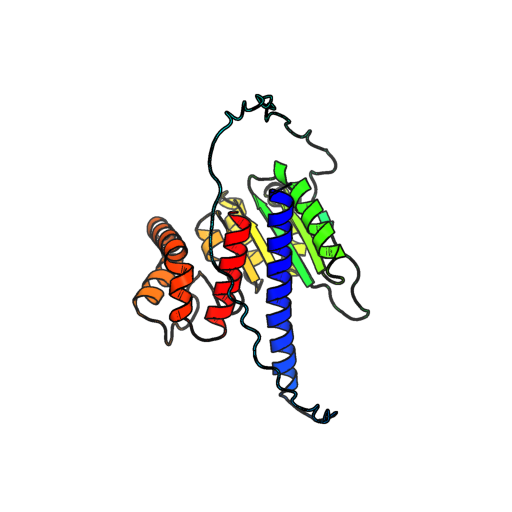853 -14.061 -10.999 1.00 88.56 102 PRO A N 1
ATOM 726 C CA . PRO A 1 102 ? -6.694 -13.808 -10.153 1.00 88.56 102 PRO A CA 1
ATOM 727 C C . PRO A 1 102 ? -6.969 -12.747 -9.086 1.00 88.56 102 PRO A C 1
ATOM 729 O O . PRO A 1 102 ? -7.524 -11.689 -9.380 1.00 88.56 102 PRO A O 1
ATOM 732 N N . PHE A 1 103 ? -6.486 -12.986 -7.867 1.00 90.12 103 PHE A N 1
ATOM 733 C CA . PHE A 1 103 ? -6.413 -11.959 -6.832 1.00 90.12 103 PHE A CA 1
ATOM 734 C C . PHE A 1 103 ? -5.124 -11.151 -7.014 1.00 90.12 103 PHE A C 1
ATOM 736 O O . PHE A 1 103 ? -4.028 -11.697 -6.881 1.00 90.12 103 PHE A O 1
ATOM 743 N N . ARG A 1 104 ? -5.246 -9.866 -7.353 1.00 93.56 104 ARG A N 1
ATOM 744 C CA . ARG A 1 104 ? -4.160 -9.014 -7.857 1.00 93.56 104 ARG A CA 1
ATOM 745 C C . ARG A 1 104 ? -3.656 -8.039 -6.796 1.00 93.56 104 ARG A C 1
ATOM 747 O O . ARG A 1 104 ? -4.411 -7.208 -6.287 1.00 93.56 104 ARG A O 1
ATOM 754 N N . ILE A 1 105 ? -2.358 -8.103 -6.517 1.00 94.00 105 ILE A N 1
ATOM 755 C CA . ILE A 1 105 ? -1.628 -7.165 -5.663 1.00 94.00 105 ILE A CA 1
ATOM 756 C C . ILE A 1 105 ? -0.634 -6.384 -6.521 1.00 94.00 105 ILE A C 1
ATOM 758 O O . ILE A 1 105 ? 0.173 -6.976 -7.236 1.00 94.00 105 ILE A O 1
ATOM 762 N N . VAL A 1 106 ? -0.650 -5.060 -6.399 1.00 96.50 106 VAL A N 1
ATOM 763 C CA . VAL A 1 106 ? 0.405 -4.182 -6.913 1.00 96.50 106 VAL A CA 1
ATOM 764 C C . VAL A 1 106 ? 1.252 -3.708 -5.739 1.00 96.50 106 VAL A C 1
ATOM 766 O O . VAL A 1 106 ? 0.722 -3.109 -4.806 1.00 96.50 106 VAL A O 1
ATOM 769 N N . LEU A 1 107 ? 2.554 -3.990 -5.784 1.00 94.69 107 LEU A N 1
ATOM 770 C CA . LEU A 1 107 ? 3.554 -3.527 -4.823 1.00 94.69 107 LEU A CA 1
ATOM 771 C C . LEU A 1 107 ? 4.424 -2.469 -5.498 1.00 94.69 107 LEU A C 1
ATOM 773 O O . LEU A 1 107 ? 5.073 -2.773 -6.493 1.00 94.69 107 LEU A O 1
ATOM 777 N N . LEU A 1 108 ? 4.446 -1.257 -4.947 1.00 95.25 108 LEU A N 1
ATOM 778 C CA . LEU A 1 108 ? 5.235 -0.127 -5.428 1.00 95.25 108 LEU A CA 1
ATOM 779 C C . LEU A 1 108 ? 6.184 0.366 -4.326 1.00 95.25 108 LEU A C 1
ATOM 781 O O . LEU A 1 108 ? 5.745 1.008 -3.375 1.00 95.25 108 LEU A O 1
ATOM 785 N N . ALA A 1 109 ? 7.475 0.067 -4.441 1.00 91.50 109 ALA A N 1
ATOM 786 C CA . ALA A 1 109 ? 8.471 0.464 -3.443 1.00 91.50 109 ALA A CA 1
ATOM 787 C C . ALA A 1 109 ? 9.283 1.674 -3.925 1.00 91.50 109 ALA A C 1
ATOM 789 O O . ALA A 1 109 ? 9.917 1.593 -4.972 1.00 91.50 109 ALA A O 1
ATOM 790 N N . GLY A 1 110 ? 9.257 2.773 -3.173 1.00 89.25 110 GLY A N 1
ATOM 791 C CA . GLY A 1 110 ? 10.007 4.002 -3.439 1.00 89.25 110 GLY A CA 1
ATOM 792 C C . GLY A 1 110 ? 11.344 4.055 -2.710 1.00 89.25 110 GLY A C 1
ATOM 793 O O . GLY A 1 110 ? 11.481 3.454 -1.652 1.00 89.25 110 GLY A O 1
ATOM 794 N N . PHE A 1 111 ? 12.353 4.739 -3.262 1.00 83.06 111 PHE A N 1
ATOM 795 C CA . PHE A 1 111 ? 13.713 4.871 -2.698 1.00 83.06 111 PHE A CA 1
ATOM 796 C C . PHE A 1 111 ? 14.399 3.542 -2.308 1.00 83.06 111 PHE A C 1
ATOM 798 O O . PHE A 1 111 ? 15.489 3.536 -1.743 1.00 83.06 111 PHE A O 1
ATOM 805 N N . GLU A 1 112 ? 13.797 2.414 -2.672 1.00 76.81 112 GLU A N 1
ATOM 806 C CA . GLU A 1 112 ? 14.176 1.048 -2.327 1.00 76.81 112 GLU A CA 1
ATOM 807 C C . GLU A 1 112 ? 14.355 0.208 -3.587 1.00 76.81 112 GLU A C 1
ATOM 809 O O . GLU A 1 112 ? 14.283 -1.019 -3.558 1.00 76.81 112 GLU A O 1
ATOM 814 N N . THR A 1 113 ? 14.628 0.851 -4.724 1.00 77.94 113 THR A N 1
ATOM 815 C CA . THR A 1 113 ? 14.886 0.138 -5.979 1.00 77.94 113 THR A CA 1
ATOM 816 C C . THR A 1 113 ? 16.006 -0.911 -5.816 1.00 77.94 113 THR A C 1
ATOM 818 O O . THR A 1 113 ? 15.963 -1.971 -6.439 1.00 77.94 113 THR A O 1
ATOM 821 N N . PHE A 1 114 ? 16.967 -0.691 -4.908 1.00 77.50 114 PHE A N 1
ATOM 822 C CA . PHE A 1 114 ? 18.003 -1.677 -4.566 1.00 77.50 114 PHE A CA 1
ATOM 823 C C . PHE A 1 114 ? 17.452 -2.961 -3.907 1.00 77.50 114 PHE A C 1
ATOM 825 O O . PHE A 1 114 ? 18.043 -4.028 -4.068 1.00 77.50 114 PHE A O 1
ATOM 832 N N . ASN A 1 115 ? 16.298 -2.887 -3.237 1.00 80.25 115 ASN A N 1
ATOM 833 C CA . ASN A 1 115 ? 15.578 -4.016 -2.642 1.00 80.25 115 ASN A CA 1
ATOM 834 C C . ASN A 1 115 ? 14.601 -4.691 -3.620 1.00 80.25 115 ASN A C 1
ATOM 836 O O . ASN A 1 115 ? 13.955 -5.673 -3.262 1.00 80.25 115 ASN A O 1
ATOM 840 N N . ARG A 1 116 ? 14.497 -4.258 -4.883 1.00 84.69 116 ARG A N 1
ATOM 841 C CA . ARG A 1 116 ? 13.542 -4.845 -5.843 1.00 84.69 116 ARG A CA 1
ATOM 842 C C . ARG A 1 116 ? 13.662 -6.368 -5.968 1.00 84.69 116 ARG A C 1
ATOM 844 O O . ARG A 1 116 ? 12.651 -7.067 -5.951 1.00 84.69 116 ARG A O 1
ATOM 851 N N . ALA A 1 117 ? 14.883 -6.899 -6.028 1.00 85.81 117 ALA A N 1
ATOM 852 C CA . ALA A 1 117 ? 15.110 -8.345 -6.107 1.00 85.81 117 ALA A CA 1
ATOM 853 C C . ALA A 1 117 ? 14.562 -9.098 -4.878 1.00 85.81 117 ALA A C 1
ATOM 855 O O . ALA A 1 117 ? 14.079 -10.225 -4.994 1.00 85.81 117 ALA A O 1
ATOM 856 N N . LEU A 1 118 ? 14.603 -8.476 -3.697 1.00 84.88 118 LEU A N 1
ATOM 857 C CA . LEU A 1 118 ? 14.007 -9.019 -2.481 1.00 84.88 118 LEU A CA 1
ATOM 858 C C . LEU A 1 118 ? 12.483 -9.121 -2.622 1.00 84.88 118 LEU A C 1
ATOM 860 O O . LEU A 1 118 ? 11.914 -10.189 -2.380 1.00 84.88 118 LEU A O 1
ATOM 864 N N . TYR A 1 119 ? 11.839 -8.038 -3.066 1.00 87.62 119 TYR A N 1
ATOM 865 C CA . TYR A 1 119 ? 10.393 -7.990 -3.286 1.00 87.62 119 TYR A CA 1
ATOM 866 C C . TYR A 1 119 ? 9.936 -9.013 -4.329 1.00 87.62 119 TYR A C 1
ATOM 868 O O . TYR A 1 119 ? 8.948 -9.711 -4.108 1.00 87.62 119 TYR A O 1
ATOM 876 N N . GLN A 1 120 ? 10.701 -9.190 -5.406 1.00 89.81 120 GLN A N 1
ATOM 877 C CA . GLN A 1 120 ? 10.452 -10.208 -6.431 1.00 89.81 120 GLN A CA 1
ATOM 878 C C . GLN A 1 120 ? 10.502 -11.631 -5.862 1.00 89.81 120 GLN A C 1
ATOM 880 O O . GLN A 1 120 ? 9.575 -12.415 -6.059 1.00 89.81 120 GLN A O 1
ATOM 885 N N . ARG A 1 121 ? 11.538 -11.969 -5.079 1.00 88.62 121 ARG A N 1
ATOM 886 C CA . ARG A 1 121 ? 11.638 -13.297 -4.441 1.00 88.62 121 ARG A CA 1
ATOM 887 C C . ARG A 1 121 ? 10.506 -13.551 -3.447 1.00 88.62 121 ARG A C 1
ATOM 889 O O . ARG A 1 121 ? 10.018 -14.684 -3.339 1.00 88.62 121 ARG A O 1
ATOM 896 N N . ALA A 1 122 ? 10.093 -12.521 -2.711 1.00 86.56 122 ALA A N 1
ATOM 897 C CA . ALA A 1 122 ? 8.953 -12.605 -1.807 1.00 86.56 122 ALA A CA 1
ATOM 898 C C . ALA A 1 122 ? 7.646 -12.827 -2.588 1.00 86.56 122 ALA A C 1
ATOM 900 O O . ALA A 1 122 ? 6.873 -13.718 -2.231 1.00 86.56 122 ALA A O 1
ATOM 901 N N . ALA A 1 123 ? 7.443 -12.093 -3.685 1.00 89.94 123 ALA A N 1
ATOM 902 C CA . ALA A 1 123 ? 6.293 -12.230 -4.572 1.00 89.94 123 ALA A CA 1
ATOM 903 C C . ALA A 1 123 ? 6.214 -13.630 -5.205 1.00 89.94 123 ALA A C 1
ATOM 905 O O . ALA A 1 123 ? 5.177 -14.287 -5.113 1.00 89.94 123 ALA A O 1
ATOM 906 N N . ASP A 1 124 ? 7.326 -14.148 -5.732 1.00 90.31 124 ASP A N 1
ATOM 907 C CA . ASP A 1 124 ? 7.430 -15.523 -6.236 1.00 90.31 124 ASP A CA 1
ATOM 908 C C . ASP A 1 124 ? 7.041 -16.557 -5.178 1.00 90.31 124 ASP A C 1
ATOM 910 O O . ASP A 1 124 ? 6.291 -17.502 -5.436 1.00 90.31 124 ASP A O 1
ATOM 914 N N . SER A 1 125 ? 7.571 -16.391 -3.967 1.00 88.12 125 SER A N 1
ATOM 915 C CA . SER A 1 125 ? 7.318 -17.310 -2.859 1.00 88.12 125 SER A CA 1
ATOM 916 C C . SER A 1 125 ? 5.857 -17.274 -2.409 1.00 88.12 125 SER A C 1
ATOM 918 O O . SER A 1 125 ? 5.306 -18.313 -2.044 1.00 88.12 125 SER A O 1
ATOM 920 N N . ALA A 1 126 ? 5.224 -16.101 -2.430 1.00 86.81 126 ALA A N 1
ATOM 921 C CA . ALA A 1 126 ? 3.820 -15.931 -2.081 1.00 86.81 126 ALA A CA 1
ATOM 922 C C . ALA A 1 126 ? 2.889 -16.522 -3.151 1.00 86.81 126 ALA A C 1
ATOM 924 O O . ALA A 1 126 ? 1.994 -17.294 -2.800 1.00 86.81 126 ALA A O 1
ATOM 925 N N . ALA A 1 127 ? 3.142 -16.239 -4.434 1.00 87.69 127 ALA A N 1
ATOM 926 C CA . ALA A 1 127 ? 2.369 -16.777 -5.555 1.00 87.69 127 ALA A CA 1
ATOM 927 C C . ALA A 1 127 ? 2.422 -18.314 -5.596 1.00 87.69 127 ALA A C 1
ATOM 929 O O . ALA A 1 127 ? 1.395 -18.970 -5.742 1.00 87.69 127 ALA A O 1
ATOM 930 N N . LYS A 1 128 ? 3.594 -18.918 -5.343 1.00 88.88 128 LYS A N 1
ATOM 931 C CA . LYS A 1 128 ? 3.741 -20.386 -5.243 1.00 88.88 128 LYS A CA 1
ATOM 932 C C . LYS A 1 128 ? 2.938 -21.009 -4.102 1.00 88.88 128 LYS A C 1
ATOM 934 O O . LYS A 1 128 ? 2.478 -22.139 -4.226 1.00 88.88 128 LYS A O 1
ATOM 939 N N . LYS A 1 129 ? 2.800 -20.301 -2.979 1.00 86.69 129 LYS A N 1
ATOM 940 C CA . LYS A 1 129 ? 2.033 -20.773 -1.814 1.00 86.69 129 LYS A CA 1
ATOM 941 C C . LYS A 1 129 ? 0.530 -20.553 -1.963 1.00 86.69 129 LYS A C 1
ATOM 943 O O . LYS A 1 129 ? -0.233 -21.202 -1.256 1.00 86.69 129 LYS A O 1
ATOM 948 N N . SER A 1 130 ? 0.127 -19.647 -2.850 1.00 84.88 130 SER A N 1
ATOM 949 C CA . SER A 1 130 ? -1.259 -19.208 -3.008 1.00 84.88 130 SER A CA 1
ATOM 950 C C . SER A 1 130 ? -1.641 -19.204 -4.493 1.00 84.88 130 SER A C 1
ATOM 952 O O . SER A 1 130 ? -1.627 -18.146 -5.116 1.00 84.88 130 SER A O 1
ATOM 954 N N . PRO A 1 131 ? -1.967 -20.363 -5.094 1.00 87.88 131 PRO A N 1
ATOM 955 C CA . PRO A 1 131 ? -2.447 -20.413 -6.474 1.00 87.88 131 PRO A CA 1
ATOM 956 C C . PRO A 1 131 ? -3.637 -19.468 -6.693 1.00 87.88 131 PRO A C 1
ATOM 958 O O . PRO A 1 131 ? -4.533 -19.390 -5.853 1.00 87.88 131 PRO A O 1
ATOM 961 N N . GLY A 1 132 ? -3.639 -18.734 -7.805 1.00 87.06 132 GLY A N 1
ATOM 962 C CA . GLY A 1 132 ? -4.597 -17.660 -8.081 1.00 87.06 132 GLY A CA 1
ATOM 963 C C . GLY A 1 132 ? -4.165 -16.276 -7.575 1.00 87.06 132 GLY A C 1
ATOM 964 O O . GLY A 1 132 ? -4.804 -15.291 -7.930 1.00 87.06 132 GLY A O 1
ATOM 965 N N . LEU A 1 133 ? -3.074 -16.165 -6.808 1.00 89.88 133 LEU A N 1
ATOM 966 C CA . LEU A 1 133 ? -2.481 -14.886 -6.411 1.00 89.88 133 LEU A CA 1
ATOM 967 C C . LEU A 1 133 ? -1.546 -14.352 -7.497 1.00 89.88 133 LEU A C 1
ATOM 969 O O . LEU A 1 133 ? -0.547 -14.990 -7.837 1.00 89.88 133 LEU A O 1
ATOM 973 N N . GLU A 1 134 ? -1.839 -13.153 -7.987 1.00 92.62 134 GLU A N 1
ATOM 974 C CA . GLU A 1 134 ? -0.967 -12.379 -8.861 1.00 92.62 134 GLU A CA 1
ATOM 975 C C . GLU A 1 134 ? -0.356 -11.208 -8.092 1.00 92.62 134 GLU A C 1
ATOM 977 O O . GLU A 1 134 ? -1.073 -10.385 -7.530 1.00 92.62 134 GLU A O 1
ATOM 982 N N . ILE A 1 135 ? 0.970 -11.105 -8.098 1.00 93.25 135 ILE A N 1
ATOM 983 C CA . ILE A 1 135 ? 1.692 -9.976 -7.508 1.00 93.25 135 ILE A CA 1
ATOM 984 C C . ILE A 1 135 ? 2.510 -9.312 -8.605 1.00 93.25 135 ILE A C 1
ATOM 986 O O . ILE A 1 135 ? 3.320 -9.969 -9.262 1.00 93.25 135 ILE A O 1
ATOM 990 N N . ARG A 1 136 ? 2.311 -8.008 -8.795 1.00 95.62 136 ARG A N 1
ATOM 991 C CA . ARG A 1 136 ? 3.139 -7.186 -9.676 1.00 95.62 136 ARG A CA 1
ATOM 992 C C . ARG A 1 136 ? 4.005 -6.248 -8.848 1.00 95.62 136 ARG A C 1
ATOM 994 O O . ARG A 1 136 ? 3.480 -5.499 -8.028 1.00 95.62 136 ARG A O 1
ATOM 1001 N N . VAL A 1 137 ? 5.318 -6.322 -9.045 1.00 94.69 137 VAL A N 1
ATOM 1002 C CA . VAL A 1 137 ? 6.313 -5.530 -8.311 1.00 94.69 137 VAL A CA 1
ATOM 1003 C C . VAL A 1 137 ? 6.821 -4.408 -9.208 1.00 94.69 137 VAL A C 1
ATOM 1005 O O . VAL A 1 137 ? 7.324 -4.676 -10.301 1.00 94.69 137 VAL A O 1
ATOM 1008 N N . PHE A 1 138 ? 6.707 -3.183 -8.703 1.00 95.19 138 PHE A N 1
ATOM 1009 C CA . PHE A 1 138 ? 7.127 -1.923 -9.303 1.00 95.19 138 PHE A CA 1
ATOM 1010 C C . PHE A 1 138 ? 7.974 -1.116 -8.304 1.00 95.19 138 PHE A C 1
ATOM 1012 O O . PHE A 1 138 ? 7.929 -1.355 -7.093 1.00 95.19 138 PHE A O 1
ATOM 1019 N N . THR A 1 139 ? 8.712 -0.128 -8.799 1.00 93.38 139 THR A N 1
ATOM 1020 C CA . THR A 1 139 ? 9.392 0.897 -7.995 1.00 93.38 139 THR A CA 1
ATOM 1021 C C . THR A 1 139 ? 9.054 2.301 -8.484 1.00 93.38 139 THR A C 1
ATOM 1023 O O . THR A 1 139 ? 8.382 2.467 -9.503 1.00 93.38 139 THR A O 1
ATOM 1026 N N . GLU A 1 140 ? 9.524 3.331 -7.780 1.00 90.81 140 GLU A N 1
ATOM 1027 C CA . GLU A 1 140 ? 9.333 4.733 -8.168 1.00 90.81 140 GLU A CA 1
ATOM 1028 C C . GLU A 1 140 ? 9.815 5.036 -9.597 1.00 90.81 140 GLU A C 1
ATOM 1030 O O . GLU A 1 140 ? 9.214 5.843 -10.304 1.00 90.81 140 GLU A O 1
ATOM 1035 N N . ARG A 1 141 ? 10.849 4.327 -10.075 1.00 90.75 141 ARG A N 1
ATOM 1036 C CA . ARG A 1 141 ? 11.343 4.465 -11.455 1.00 90.75 141 ARG A CA 1
ATOM 1037 C C . ARG A 1 141 ? 10.293 4.065 -12.483 1.00 90.75 141 ARG A C 1
ATOM 1039 O O . ARG A 1 141 ? 10.143 4.733 -13.501 1.00 90.75 141 ARG A O 1
ATOM 1046 N N . ASP A 1 142 ? 9.513 3.029 -12.185 1.00 93.50 142 ASP A N 1
ATOM 1047 C CA . ASP A 1 142 ? 8.504 2.503 -13.104 1.00 93.50 142 ASP A CA 1
ATOM 1048 C C . ASP A 1 142 ? 7.331 3.476 -13.302 1.00 93.50 142 ASP A C 1
ATOM 1050 O O . ASP A 1 142 ? 6.641 3.397 -14.317 1.00 93.50 142 ASP A O 1
ATOM 1054 N N . ILE A 1 143 ? 7.138 4.442 -12.393 1.00 93.69 143 ILE A N 1
ATOM 1055 C CA . ILE A 1 143 ? 6.177 5.543 -12.577 1.00 93.69 143 ILE A CA 1
ATOM 1056 C C . ILE A 1 143 ? 6.567 6.396 -13.794 1.00 93.69 143 ILE A C 1
ATOM 1058 O O . ILE A 1 143 ? 5.699 6.879 -14.518 1.00 93.69 143 ILE A O 1
ATOM 1062 N N . LYS A 1 144 ? 7.871 6.566 -14.040 1.00 91.31 144 LYS A N 1
ATOM 1063 C CA . LYS A 1 144 ? 8.420 7.373 -15.141 1.00 91.31 144 LYS A CA 1
ATOM 1064 C C . LYS A 1 144 ? 8.697 6.527 -16.381 1.00 91.31 144 LYS A C 1
ATOM 1066 O O . LYS A 1 144 ? 8.317 6.918 -17.483 1.00 91.31 144 LYS A O 1
ATOM 1071 N N . ASP A 1 145 ? 9.308 5.362 -16.194 1.00 93.31 145 ASP A N 1
ATOM 1072 C CA . ASP A 1 145 ? 9.803 4.525 -17.290 1.00 93.31 145 ASP A CA 1
ATOM 1073 C C . ASP A 1 145 ? 8.712 3.612 -17.875 1.00 93.31 145 ASP A C 1
ATOM 1075 O O . ASP A 1 145 ? 8.713 3.313 -19.073 1.00 93.31 145 ASP A O 1
ATOM 1079 N N . HIS A 1 146 ? 7.744 3.199 -17.047 1.00 95.00 146 HIS A N 1
ATOM 1080 C CA . HIS A 1 146 ? 6.688 2.245 -17.401 1.00 95.00 146 HIS A CA 1
ATOM 1081 C C . HIS A 1 146 ? 5.269 2.673 -16.942 1.00 95.00 146 HIS A C 1
ATOM 1083 O O . HIS A 1 146 ? 4.493 1.828 -16.478 1.00 95.00 146 HIS A O 1
ATOM 1089 N N . PRO A 1 147 ? 4.853 3.948 -17.119 1.00 95.56 147 PRO A N 1
ATOM 1090 C CA . PRO A 1 147 ? 3.603 4.473 -16.558 1.00 95.56 147 PRO A CA 1
ATOM 1091 C C . PRO A 1 147 ? 2.357 3.732 -17.049 1.00 95.56 147 PRO A C 1
ATOM 1093 O O . PRO A 1 147 ? 1.433 3.500 -16.275 1.00 95.56 147 PRO A O 1
ATOM 1096 N N . ALA A 1 148 ? 2.327 3.332 -18.324 1.00 96.38 148 ALA A N 1
ATOM 1097 C CA . ALA A 1 148 ? 1.185 2.629 -18.909 1.00 96.38 148 ALA A CA 1
ATOM 1098 C C . ALA A 1 148 ? 1.008 1.215 -18.330 1.00 96.38 148 ALA A C 1
ATOM 1100 O O . ALA A 1 148 ? -0.117 0.763 -18.125 1.00 96.38 148 ALA A O 1
ATOM 1101 N N . GLU A 1 149 ? 2.113 0.523 -18.043 1.00 96.62 149 GLU A N 1
ATOM 1102 C CA . GLU A 1 149 ? 2.081 -0.814 -17.446 1.00 96.62 149 GLU A CA 1
ATOM 1103 C C . GLU A 1 149 ? 1.642 -0.752 -15.980 1.00 96.62 149 GLU A C 1
ATOM 1105 O O . GLU A 1 149 ? 0.807 -1.553 -15.549 1.00 96.62 149 GLU A O 1
ATOM 1110 N N . LEU A 1 150 ? 2.146 0.236 -15.233 1.00 97.25 150 LEU A N 1
ATOM 1111 C CA . LEU A 1 150 ? 1.720 0.488 -13.861 1.00 97.25 150 LEU A CA 1
ATOM 1112 C C . LEU A 1 150 ? 0.243 0.895 -13.801 1.00 97.25 150 LEU A C 1
ATOM 1114 O O . LEU A 1 150 ? -0.505 0.349 -12.997 1.00 97.25 150 LEU A O 1
ATOM 1118 N N . GLU A 1 151 ? -0.212 1.798 -14.669 1.00 97.38 151 GLU A N 1
ATOM 1119 C CA . GLU A 1 151 ? -1.614 2.224 -14.709 1.00 97.38 151 GLU A CA 1
ATOM 1120 C C . GLU A 1 151 ? -2.561 1.054 -15.011 1.00 97.38 151 GLU A C 1
ATOM 1122 O O . GLU A 1 151 ? -3.557 0.876 -14.308 1.00 97.38 151 GLU A O 1
ATOM 1127 N N . ALA A 1 152 ? -2.215 0.197 -15.978 1.00 97.19 152 ALA A N 1
ATOM 1128 C CA . ALA A 1 152 ? -2.980 -1.013 -16.269 1.00 97.19 152 ALA A CA 1
ATOM 1129 C C . ALA A 1 152 ? -3.006 -1.985 -15.076 1.00 97.19 152 ALA A C 1
ATOM 1131 O O . ALA A 1 152 ? -4.044 -2.567 -14.766 1.00 97.19 152 ALA A O 1
ATOM 1132 N N . ALA A 1 153 ? -1.881 -2.145 -14.373 1.00 97.31 153 ALA A N 1
ATOM 1133 C CA . ALA A 1 153 ? -1.819 -2.967 -13.170 1.00 97.31 153 ALA A CA 1
ATOM 1134 C C . ALA A 1 153 ? -2.694 -2.414 -12.034 1.00 97.31 153 ALA A C 1
ATOM 1136 O O . ALA A 1 153 ? -3.389 -3.184 -11.373 1.00 97.31 153 ALA A O 1
ATOM 1137 N N . LEU A 1 154 ? -2.678 -1.095 -11.816 1.00 97.81 154 LEU A N 1
ATOM 1138 C CA . LEU A 1 154 ? -3.480 -0.425 -10.789 1.00 97.81 154 LEU A CA 1
ATOM 1139 C C . LEU A 1 154 ? -4.983 -0.512 -11.081 1.00 97.81 154 LEU A C 1
ATOM 1141 O O . LEU A 1 154 ? -5.764 -0.698 -10.150 1.00 97.81 154 LEU A O 1
ATOM 1145 N N . ALA A 1 155 ? -5.388 -0.435 -12.351 1.00 96.94 155 ALA A N 1
ATOM 1146 C CA . ALA A 1 155 ? -6.792 -0.522 -12.754 1.00 96.94 155 ALA A CA 1
ATOM 1147 C C . ALA A 1 155 ? -7.446 -1.870 -12.393 1.00 96.94 155 ALA A C 1
ATOM 1149 O O . ALA A 1 155 ? -8.640 -1.920 -12.098 1.00 96.94 155 ALA A O 1
ATOM 1150 N N . GLU A 1 156 ? -6.666 -2.953 -12.389 1.00 94.94 156 GLU A N 1
ATOM 1151 C CA . GLU A 1 156 ? -7.129 -4.309 -12.066 1.00 94.94 156 GLU A CA 1
ATOM 1152 C C . GLU A 1 156 ? -6.836 -4.717 -10.610 1.00 94.94 156 GLU A C 1
ATOM 1154 O O . GLU A 1 156 ? -7.189 -5.819 -10.187 1.00 94.94 156 GLU A O 1
ATOM 1159 N N . ALA A 1 157 ? -6.152 -3.874 -9.836 1.00 95.44 157 ALA A N 1
ATOM 1160 C CA . ALA A 1 157 ? -5.637 -4.250 -8.528 1.00 95.44 157 ALA A CA 1
ATOM 1161 C C . ALA A 1 157 ? -6.753 -4.426 -7.487 1.00 95.44 157 ALA A C 1
ATOM 1163 O O . ALA A 1 157 ? -7.582 -3.544 -7.261 1.00 95.44 157 ALA A O 1
ATOM 1164 N N . ASN A 1 158 ? -6.713 -5.542 -6.756 1.00 93.19 158 ASN A N 1
ATOM 1165 C CA . ASN A 1 158 ? -7.508 -5.705 -5.540 1.00 93.19 158 ASN A CA 1
ATOM 1166 C C . ASN A 1 158 ? -6.821 -5.034 -4.345 1.00 93.19 158 ASN A C 1
ATOM 1168 O O . ASN A 1 158 ? -7.494 -4.501 -3.460 1.00 93.19 158 ASN A O 1
ATOM 1172 N N . VAL A 1 159 ? -5.485 -5.059 -4.331 1.00 93.44 159 VAL A N 1
ATOM 1173 C CA . VAL A 1 159 ? -4.656 -4.463 -3.284 1.00 93.44 159 VAL A CA 1
ATOM 1174 C C . VAL A 1 159 ? -3.564 -3.609 -3.902 1.00 93.44 159 VAL A C 1
ATOM 1176 O O . VAL A 1 159 ? -2.837 -4.058 -4.786 1.00 93.44 159 VAL A O 1
ATOM 1179 N N . PHE A 1 160 ? -3.410 -2.404 -3.371 1.00 95.94 160 PHE A N 1
ATOM 1180 C CA . PHE A 1 160 ? -2.267 -1.545 -3.612 1.00 95.94 160 PHE A CA 1
ATOM 1181 C C . PHE A 1 160 ? -1.431 -1.451 -2.345 1.00 95.94 160 PHE A C 1
ATOM 1183 O O . PHE A 1 160 ? -1.933 -1.110 -1.271 1.00 95.94 160 PHE A O 1
ATOM 1190 N N . PHE A 1 161 ? -0.154 -1.757 -2.492 1.00 93.75 161 PHE A N 1
ATOM 1191 C CA . PHE A 1 161 ? 0.850 -1.610 -1.465 1.00 93.75 161 PHE A CA 1
ATOM 1192 C C . PHE A 1 161 ? 1.881 -0.591 -1.933 1.00 93.75 161 PHE A C 1
ATOM 1194 O O . PHE A 1 161 ? 2.430 -0.750 -3.023 1.00 93.75 161 PHE A O 1
ATOM 1201 N N . ALA A 1 162 ? 2.168 0.412 -1.109 1.00 94.75 162 ALA A N 1
ATOM 1202 C CA . ALA A 1 162 ? 3.241 1.350 -1.387 1.00 94.75 162 ALA A CA 1
ATOM 1203 C C . ALA A 1 162 ? 4.036 1.734 -0.148 1.00 94.75 162 ALA A C 1
ATOM 1205 O O . ALA A 1 162 ? 3.501 1.831 0.959 1.00 94.75 162 ALA A O 1
ATOM 1206 N N . SER A 1 163 ? 5.313 2.005 -0.368 1.00 92.50 163 SER A N 1
ATOM 1207 C CA . SER A 1 163 ? 6.220 2.494 0.657 1.00 92.50 163 SER A CA 1
ATOM 1208 C C . SER A 1 163 ? 7.172 3.538 0.104 1.00 92.50 163 SER A C 1
ATOM 1210 O O . SER A 1 163 ? 7.549 3.462 -1.062 1.00 92.50 163 SER A O 1
ATOM 1212 N N . LEU A 1 164 ? 7.583 4.488 0.949 1.00 92.94 164 LEU A N 1
ATOM 1213 C CA . LEU A 1 164 ? 8.684 5.412 0.664 1.00 92.94 164 LEU A CA 1
ATOM 1214 C C . LEU A 1 164 ? 8.525 6.211 -0.643 1.00 92.94 164 LEU A C 1
ATOM 1216 O O . LEU A 1 164 ? 9.507 6.548 -1.289 1.00 92.94 164 LEU A O 1
ATOM 1220 N N . ILE A 1 165 ? 7.296 6.557 -1.035 1.00 95.44 165 ILE A N 1
ATOM 1221 C CA . ILE A 1 165 ? 7.035 7.438 -2.186 1.00 95.44 165 ILE A CA 1
ATOM 1222 C C . ILE A 1 165 ? 6.897 8.878 -1.686 1.00 95.44 165 ILE A C 1
ATOM 1224 O O . ILE A 1 165 ? 5.947 9.191 -0.965 1.00 95.44 165 ILE A O 1
ATOM 1228 N N . PHE A 1 166 ? 7.832 9.757 -2.053 1.00 93.75 166 PHE A N 1
ATOM 1229 C CA . PHE A 1 166 ? 7.898 11.130 -1.522 1.00 93.75 166 PHE A CA 1
ATOM 1230 C C . PHE A 1 166 ? 7.860 12.233 -2.575 1.00 93.75 166 PHE A C 1
ATOM 1232 O O . PHE A 1 166 ? 7.553 13.373 -2.228 1.00 93.75 166 PHE A O 1
ATOM 1239 N N . ASP A 1 167 ? 8.184 11.923 -3.830 1.00 94.50 167 ASP A N 1
ATOM 1240 C CA . ASP A 1 167 ? 8.181 12.921 -4.892 1.00 94.50 167 ASP A CA 1
ATOM 1241 C C . ASP A 1 167 ? 6.751 13.409 -5.160 1.00 94.50 167 ASP A C 1
ATOM 1243 O O . ASP A 1 167 ? 5.808 12.619 -5.256 1.00 94.50 167 ASP A O 1
ATOM 1247 N N . TYR A 1 168 ? 6.581 14.729 -5.233 1.00 94.19 168 TYR A N 1
ATOM 1248 C CA . TYR A 1 168 ? 5.262 15.341 -5.350 1.00 94.19 168 TYR A CA 1
ATOM 1249 C C . TYR A 1 168 ? 4.548 14.920 -6.639 1.00 94.19 168 TYR A C 1
ATOM 1251 O O . TYR A 1 168 ? 3.370 14.562 -6.589 1.00 94.19 168 TYR A O 1
ATOM 1259 N N . ASP A 1 169 ? 5.251 14.916 -7.773 1.00 95.50 169 ASP A N 1
ATOM 1260 C CA . ASP A 1 169 ? 4.647 14.596 -9.066 1.00 95.50 169 ASP A CA 1
ATOM 1261 C C . ASP A 1 169 ? 4.241 13.116 -9.120 1.00 95.50 169 ASP A C 1
ATOM 1263 O O . ASP A 1 169 ? 3.157 12.782 -9.604 1.00 95.50 169 ASP A O 1
ATOM 1267 N N . GLU A 1 170 ? 5.058 12.230 -8.542 1.00 95.69 170 GLU A N 1
ATOM 1268 C CA . GLU A 1 170 ? 4.736 10.805 -8.393 1.00 95.69 170 GLU A CA 1
ATOM 1269 C C . GLU A 1 170 ? 3.485 10.590 -7.523 1.00 95.69 170 GLU A C 1
ATOM 1271 O O . GLU A 1 170 ? 2.583 9.833 -7.895 1.00 95.69 170 GLU A O 1
ATOM 1276 N N . VAL A 1 171 ? 3.376 11.296 -6.393 1.00 96.00 171 VAL A N 1
ATOM 1277 C CA . VAL A 1 171 ? 2.208 11.227 -5.497 1.00 96.00 171 VAL A CA 1
ATOM 1278 C C . VAL A 1 171 ? 0.942 11.738 -6.188 1.00 96.00 171 VAL A C 1
ATOM 1280 O O . VAL A 1 171 ? -0.097 11.070 -6.134 1.00 96.00 171 VAL A O 1
ATOM 1283 N N . GLN A 1 172 ? 1.017 12.887 -6.868 1.00 95.62 172 GLN A N 1
ATOM 1284 C CA . GLN A 1 172 ? -0.113 13.452 -7.612 1.00 95.62 172 GLN A CA 1
ATOM 1285 C C . GLN A 1 172 ? -0.555 12.542 -8.760 1.00 95.62 172 GLN A C 1
ATOM 1287 O O . GLN A 1 172 ? -1.750 12.427 -9.037 1.00 95.62 172 GLN A O 1
ATOM 1292 N N . TRP A 1 173 ? 0.385 11.853 -9.407 1.00 96.75 173 TRP A N 1
ATOM 1293 C CA . TRP A 1 173 ? 0.076 10.884 -10.452 1.00 96.75 173 TRP A CA 1
ATOM 1294 C C . TRP A 1 173 ? -0.619 9.631 -9.897 1.00 96.75 173 TRP A C 1
ATOM 1296 O O . TRP A 1 173 ? -1.584 9.144 -10.500 1.00 96.75 173 TRP A O 1
ATOM 1306 N N . LEU A 1 174 ? -0.168 9.126 -8.742 1.00 97.25 174 LEU A N 1
ATOM 1307 C CA . LEU A 1 174 ? -0.692 7.911 -8.109 1.00 97.25 174 LEU A CA 1
ATOM 1308 C C . LEU A 1 174 ? -2.083 8.098 -7.501 1.00 97.25 174 LEU A C 1
ATOM 1310 O O . LEU A 1 174 ? -2.954 7.252 -7.705 1.00 97.25 174 LEU A O 1
ATOM 1314 N N . ASN A 1 175 ? -2.310 9.188 -6.764 1.00 94.88 175 ASN A N 1
ATOM 1315 C CA . ASN A 1 175 ? -3.537 9.415 -5.992 1.00 94.88 175 ASN A CA 1
ATOM 1316 C C . ASN A 1 175 ? -4.852 9.143 -6.754 1.00 94.88 175 ASN A C 1
ATOM 1318 O O . ASN A 1 175 ? -5.675 8.371 -6.247 1.00 94.88 175 ASN A O 1
ATOM 1322 N N . PRO A 1 176 ? -5.087 9.703 -7.958 1.00 96.06 176 PRO A N 1
ATOM 1323 C CA . PRO A 1 176 ? -6.314 9.427 -8.702 1.00 96.06 176 PRO A CA 1
ATOM 1324 C C . PRO A 1 176 ? -6.402 7.974 -9.192 1.00 96.06 176 PRO A C 1
ATOM 1326 O O . PRO A 1 176 ? -7.501 7.430 -9.273 1.00 96.06 176 PRO A O 1
ATOM 1329 N N . ARG A 1 177 ? -5.266 7.326 -9.479 1.00 97.31 177 ARG A N 1
ATOM 1330 C CA . ARG A 1 177 ? -5.199 5.961 -10.030 1.00 97.31 177 ARG A CA 1
ATOM 1331 C C . ARG A 1 177 ? -5.456 4.883 -8.989 1.00 97.31 177 ARG A C 1
ATOM 1333 O O . ARG A 1 177 ? -6.008 3.840 -9.313 1.00 97.31 177 ARG A O 1
ATOM 1340 N N . ILE A 1 178 ? -5.102 5.142 -7.733 1.00 96.69 178 ILE A N 1
ATOM 1341 C CA . ILE A 1 178 ? -5.319 4.188 -6.640 1.00 96.69 178 ILE A CA 1
ATOM 1342 C C . ILE A 1 178 ? -6.683 4.359 -5.965 1.00 96.69 178 ILE A C 1
ATOM 1344 O O . ILE A 1 178 ? -7.082 3.520 -5.163 1.00 96.69 178 ILE A O 1
ATOM 1348 N N . ALA A 1 179 ? -7.416 5.439 -6.251 1.00 93.31 179 ALA A N 1
ATOM 1349 C CA . ALA A 1 179 ? -8.621 5.819 -5.513 1.00 93.31 179 ALA A CA 1
ATOM 1350 C C . ALA A 1 179 ? -9.733 4.751 -5.514 1.00 93.31 179 ALA A C 1
ATOM 1352 O O . ALA A 1 179 ? -10.455 4.624 -4.520 1.00 93.31 179 ALA A O 1
ATOM 1353 N N . SER A 1 180 ? -9.862 3.982 -6.600 1.00 91.44 180 SER A N 1
ATOM 1354 C CA . SER A 1 180 ? -10.838 2.892 -6.742 1.00 91.44 180 SER A CA 1
ATOM 1355 C C . SER A 1 180 ? -10.441 1.614 -5.997 1.00 91.44 180 SER A C 1
ATOM 1357 O O . SER A 1 180 ? -11.302 0.769 -5.746 1.00 91.44 180 SER A O 1
ATOM 1359 N N . ILE A 1 181 ? -9.170 1.472 -5.609 1.00 94.38 181 ILE A N 1
ATOM 1360 C CA . ILE A 1 181 ? -8.636 0.242 -5.026 1.00 94.38 181 ILE A CA 1
ATOM 1361 C C . ILE A 1 181 ? -9.144 0.102 -3.577 1.00 94.38 181 ILE A C 1
ATOM 1363 O O . ILE A 1 181 ? -8.922 0.992 -2.739 1.00 94.38 181 ILE A O 1
ATOM 1367 N N . PRO A 1 182 ? -9.838 -1.004 -3.242 1.00 88.00 182 PRO A N 1
ATOM 1368 C CA . PRO A 1 182 ? -10.512 -1.150 -1.952 1.00 88.00 182 PRO A CA 1
ATOM 1369 C C . PRO A 1 182 ? -9.536 -1.321 -0.783 1.00 88.00 182 PRO A C 1
ATOM 1371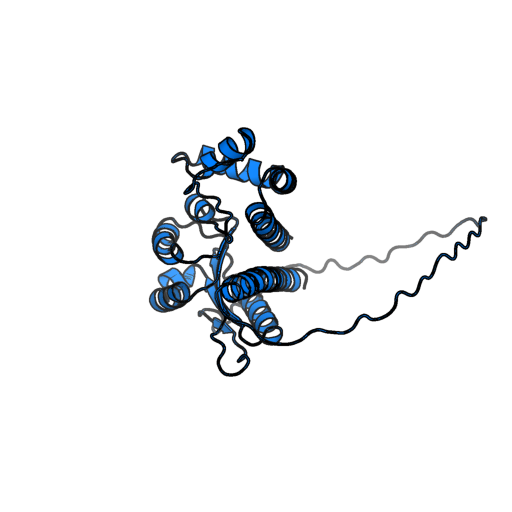 O O . PRO A 1 182 ? -9.831 -0.860 0.324 1.00 88.00 182 PRO A O 1
ATOM 1374 N N . TYR A 1 183 ? -8.376 -1.933 -1.035 1.00 91.88 183 TYR A N 1
ATOM 1375 C CA . TYR A 1 183 ? -7.317 -2.151 -0.054 1.00 91.88 183 TYR A CA 1
ATOM 1376 C C . TYR A 1 183 ? -6.046 -1.416 -0.480 1.00 91.88 183 TYR A C 1
ATOM 1378 O O . TYR A 1 183 ? -5.356 -1.822 -1.407 1.00 91.88 183 TYR A O 1
ATOM 1386 N N . ARG A 1 184 ? -5.743 -0.322 0.209 1.00 94.31 184 ARG A N 1
ATOM 1387 C CA . ARG A 1 184 ? -4.567 0.527 0.035 1.00 94.31 184 ARG A CA 1
ATOM 1388 C C . ARG A 1 184 ? -3.775 0.551 1.330 1.00 94.31 184 ARG A C 1
ATOM 1390 O O . ARG A 1 184 ? -4.258 1.056 2.345 1.00 94.31 184 ARG A O 1
ATOM 1397 N N . LEU A 1 185 ? -2.572 0.006 1.284 1.00 93.00 185 LEU A N 1
ATOM 1398 C CA . LEU A 1 185 ? -1.619 -0.027 2.383 1.00 93.00 185 LEU A CA 1
ATOM 1399 C C . LEU A 1 185 ? -0.444 0.860 1.984 1.00 93.00 185 LEU A C 1
ATOM 1401 O O . LEU A 1 185 ? 0.370 0.457 1.159 1.00 93.00 185 LEU A O 1
ATOM 1405 N N . VAL A 1 186 ? -0.402 2.079 2.522 1.00 93.75 186 VAL A N 1
ATOM 1406 C CA . VAL A 1 186 ? 0.672 3.034 2.241 1.00 93.75 186 VAL A CA 1
ATOM 1407 C C . VAL A 1 186 ? 1.433 3.307 3.529 1.00 93.75 186 VAL A C 1
ATOM 1409 O O . VAL A 1 186 ? 0.843 3.760 4.512 1.00 93.75 186 VAL A O 1
ATOM 1412 N N . PHE A 1 187 ? 2.735 3.041 3.520 1.00 90.94 187 PHE A N 1
ATOM 1413 C CA . PHE A 1 187 ? 3.608 3.198 4.680 1.00 90.94 187 PHE A CA 1
ATOM 1414 C C . PHE A 1 187 ? 4.747 4.169 4.391 1.00 90.94 187 PHE A C 1
ATOM 1416 O O . PHE A 1 187 ? 5.235 4.231 3.265 1.00 90.94 187 PHE A O 1
ATOM 1423 N N . GLU A 1 188 ? 5.160 4.931 5.406 1.00 91.06 188 GLU A N 1
ATOM 1424 C CA . GLU A 1 188 ? 6.355 5.791 5.377 1.00 91.06 188 GLU A CA 1
ATOM 1425 C C . GLU A 1 188 ? 6.536 6.548 4.049 1.00 91.06 188 GLU A C 1
ATOM 1427 O O . GLU A 1 188 ? 7.590 6.498 3.440 1.00 91.06 188 GLU A O 1
ATOM 1432 N N . SER A 1 189 ? 5.475 7.176 3.544 1.00 93.56 189 SER A N 1
ATOM 1433 C CA . SER A 1 189 ? 5.453 7.900 2.262 1.00 93.56 189 SER A CA 1
ATOM 1434 C C . SER A 1 189 ? 5.045 9.357 2.502 1.00 93.56 189 SER A C 1
ATOM 1436 O O . SER A 1 189 ? 4.847 9.774 3.645 1.00 93.56 189 SER A O 1
ATOM 1438 N N . ALA A 1 190 ? 4.863 10.151 1.446 1.00 92.94 190 ALA A N 1
ATOM 1439 C CA . ALA A 1 190 ? 4.270 11.479 1.567 1.00 92.94 190 ALA A CA 1
ATOM 1440 C C . ALA A 1 190 ? 2.945 11.416 2.348 1.00 92.94 190 ALA A C 1
ATOM 1442 O O . ALA A 1 190 ? 2.115 10.532 2.118 1.00 92.94 190 ALA A O 1
ATOM 1443 N N . LEU A 1 191 ? 2.723 12.374 3.258 1.00 89.62 191 LEU A N 1
ATOM 1444 C CA . LEU A 1 191 ? 1.537 12.408 4.131 1.00 89.62 191 LEU A CA 1
ATOM 1445 C C . LEU A 1 191 ? 0.226 12.370 3.337 1.00 89.62 191 LEU A C 1
ATOM 1447 O O . LEU A 1 191 ? -0.753 11.771 3.780 1.00 89.62 191 LEU A O 1
ATOM 1451 N N . GLU A 1 192 ? 0.217 12.991 2.159 1.00 90.00 192 GLU A N 1
ATOM 1452 C CA . GLU A 1 192 ? -0.911 12.949 1.235 1.00 90.00 192 GLU A CA 1
ATOM 1453 C C . GLU A 1 192 ? -1.198 11.520 0.752 1.00 90.00 192 GLU A C 1
ATOM 1455 O O . GLU A 1 192 ? -2.327 11.049 0.888 1.00 90.00 192 GLU A O 1
ATOM 1460 N N . LEU A 1 193 ? -0.180 10.790 0.289 1.00 93.00 193 LEU A N 1
ATOM 1461 C CA . LEU A 1 193 ? -0.336 9.403 -0.145 1.00 93.00 193 LEU A CA 1
ATOM 1462 C C . LEU A 1 193 ? -0.685 8.484 1.032 1.00 93.00 193 LEU A C 1
ATOM 1464 O O . LEU A 1 193 ? -1.575 7.647 0.911 1.00 93.00 193 LEU A O 1
ATOM 1468 N N . MET A 1 194 ? -0.063 8.668 2.202 1.00 91.81 194 MET A N 1
ATOM 1469 C CA . MET A 1 194 ? -0.389 7.886 3.402 1.00 91.81 194 MET A CA 1
ATOM 1470 C C . MET A 1 194 ? -1.846 8.072 3.833 1.00 91.81 194 MET A C 1
ATOM 1472 O O . MET A 1 194 ? -2.495 7.104 4.235 1.00 91.81 194 MET A O 1
ATOM 1476 N N . SER A 1 195 ? -2.402 9.280 3.686 1.00 89.12 195 SER A N 1
ATOM 1477 C CA . SER A 1 195 ? -3.814 9.548 3.989 1.00 89.12 195 SER A CA 1
ATOM 1478 C C . SER A 1 195 ? -4.781 8.727 3.121 1.00 89.12 195 SER A C 1
ATOM 1480 O O . SER A 1 195 ? -5.889 8.419 3.566 1.00 89.12 195 SER A O 1
ATOM 1482 N N . SER A 1 196 ? -4.347 8.290 1.930 1.00 91.81 196 SER A N 1
ATOM 1483 C CA . SER A 1 196 ? -5.128 7.436 1.025 1.00 91.81 196 SER A CA 1
ATOM 1484 C C . SER A 1 196 ? -5.297 5.990 1.521 1.00 91.81 196 SER A C 1
ATOM 1486 O O . SER A 1 196 ? -6.095 5.236 0.956 1.00 91.81 196 SER A O 1
ATOM 1488 N N . THR A 1 197 ? -4.593 5.608 2.594 1.00 92.44 197 THR A N 1
ATOM 1489 C CA . THR A 1 197 ? -4.677 4.282 3.214 1.00 92.44 197 THR A CA 1
ATOM 1490 C C . THR A 1 197 ? -6.116 3.907 3.553 1.00 92.44 197 THR A C 1
ATOM 1492 O O . THR A 1 197 ? -6.830 4.619 4.270 1.00 92.44 197 THR A O 1
ATOM 1495 N N . LYS A 1 198 ? -6.517 2.724 3.087 1.00 91.94 198 LYS A N 1
ATOM 1496 C CA . LYS A 1 198 ? -7.839 2.143 3.300 1.00 91.94 198 LYS A CA 1
ATOM 1497 C C . LYS A 1 198 ? -7.731 0.629 3.382 1.00 91.94 198 LYS A C 1
ATOM 1499 O O . LYS A 1 198 ? -7.155 0.004 2.508 1.00 91.94 198 LYS A O 1
ATOM 1504 N N . VAL A 1 199 ? -8.332 0.024 4.393 1.00 88.81 199 VAL A N 1
ATOM 1505 C CA . VAL A 1 199 ? -8.449 -1.430 4.510 1.00 88.81 199 VAL A CA 1
ATOM 1506 C C . VAL A 1 199 ? -9.915 -1.724 4.771 1.00 88.81 199 VAL A C 1
ATOM 1508 O O . VAL A 1 199 ? -10.406 -1.429 5.854 1.00 88.81 199 VAL A O 1
ATOM 1511 N N . GLY A 1 200 ? -10.642 -2.218 3.766 1.00 85.69 200 GLY A N 1
ATOM 1512 C CA . GLY A 1 200 ? -12.075 -2.495 3.886 1.00 85.69 200 GLY A CA 1
ATOM 1513 C C . GLY A 1 200 ? -12.867 -1.281 4.392 1.00 85.69 200 GLY A C 1
ATOM 1514 O O . GLY A 1 200 ? -13.001 -0.261 3.709 1.00 85.69 200 GLY A O 1
ATOM 1515 N N . THR A 1 201 ? -13.388 -1.392 5.614 1.00 84.56 201 THR A N 1
ATOM 1516 C CA . THR A 1 201 ? -14.187 -0.371 6.313 1.00 84.56 201 THR A CA 1
ATOM 1517 C C . THR A 1 201 ? -13.362 0.623 7.143 1.00 84.56 201 THR A C 1
ATOM 1519 O O . THR A 1 201 ? -13.901 1.631 7.627 1.00 84.56 201 THR A O 1
ATOM 1522 N N . PHE A 1 202 ? -12.065 0.363 7.323 1.00 85.88 202 PHE A N 1
ATOM 1523 C CA . PHE A 1 202 ? -11.103 1.286 7.916 1.00 85.88 202 PHE A CA 1
ATOM 1524 C C . PHE A 1 202 ? -10.483 2.184 6.836 1.00 85.88 202 PHE A C 1
ATOM 1526 O O . PHE A 1 202 ? -10.101 1.725 5.766 1.00 85.88 202 PHE A O 1
ATOM 1533 N N . SER A 1 203 ? -10.377 3.481 7.116 1.00 87.19 203 SER A N 1
ATOM 1534 C CA . SER A 1 203 ? -9.772 4.479 6.230 1.00 87.19 203 SER A CA 1
ATOM 1535 C C . SER A 1 203 ? -9.085 5.533 7.085 1.00 87.19 203 SER A C 1
ATOM 1537 O O . SER A 1 203 ? -9.670 5.979 8.078 1.00 87.19 203 SER A O 1
ATOM 1539 N N . MET A 1 204 ? -7.867 5.925 6.708 1.00 81.94 204 MET A N 1
ATOM 1540 C CA . MET A 1 204 ? -7.160 7.031 7.359 1.00 81.94 204 MET A CA 1
ATOM 1541 C C . MET A 1 204 ? -7.771 8.376 6.959 1.00 81.94 204 MET A C 1
ATOM 1543 O O . MET A 1 204 ? -8.087 9.186 7.832 1.00 81.94 204 MET A O 1
ATOM 1547 N N . ALA A 1 205 ? -8.043 8.582 5.665 1.00 75.31 205 ALA A N 1
ATOM 1548 C CA . ALA A 1 205 ? -8.841 9.709 5.195 1.00 75.31 205 ALA A CA 1
ATOM 1549 C C . ALA A 1 205 ? -10.283 9.615 5.716 1.00 75.31 205 ALA A C 1
ATOM 1551 O O . ALA A 1 205 ? -10.932 8.561 5.694 1.00 75.31 205 ALA A O 1
ATOM 1552 N N . THR A 1 206 ? -10.798 10.740 6.201 1.00 62.09 206 THR A N 1
ATOM 1553 C CA . THR A 1 206 ? -12.050 10.823 6.953 1.00 62.09 206 THR A CA 1
ATOM 1554 C C . THR A 1 206 ? -13.249 11.039 6.025 1.00 62.09 206 THR A C 1
ATOM 1556 O O . THR A 1 206 ? -13.888 12.081 6.054 1.00 62.09 206 THR A O 1
ATOM 1559 N N . SER A 1 207 ? -13.586 10.059 5.187 1.00 47.91 207 SER A N 1
ATOM 1560 C CA . SER A 1 207 ? -14.634 10.228 4.157 1.00 47.91 207 SER A CA 1
ATOM 1561 C C . SER A 1 207 ? -16.037 9.738 4.563 1.00 47.91 207 SER A C 1
ATOM 1563 O O . SER A 1 207 ? -16.905 9.609 3.706 1.00 47.91 207 SER A O 1
ATOM 1565 N N . GLY A 1 208 ? -16.301 9.424 5.842 1.00 51.25 208 GLY A N 1
ATOM 1566 C CA . GLY A 1 208 ? -17.562 8.779 6.254 1.00 51.25 208 GLY A CA 1
ATOM 1567 C C . GLY A 1 208 ? -18.129 9.208 7.611 1.00 51.25 208 GLY A C 1
ATOM 1568 O O . GLY A 1 208 ? -17.418 9.728 8.471 1.00 51.25 208 GLY A O 1
ATOM 1569 N N . LYS A 1 209 ? -19.433 8.944 7.822 1.00 46.09 209 LYS A N 1
ATOM 1570 C CA . LYS A 1 209 ? -20.147 9.207 9.086 1.00 46.09 209 LYS A CA 1
ATOM 1571 C C . LYS A 1 209 ? -19.446 8.488 10.244 1.00 46.09 209 LYS A C 1
ATOM 1573 O O . LYS A 1 209 ? -19.514 7.269 10.383 1.00 46.09 209 LYS A O 1
ATOM 1578 N N . GLN A 1 210 ? -18.789 9.259 11.106 1.00 54.19 210 GLN A N 1
ATOM 1579 C CA . GLN A 1 210 ? -18.098 8.787 12.309 1.00 54.19 210 GLN A CA 1
ATOM 1580 C C . GLN A 1 210 ? -19.077 8.429 13.446 1.00 54.19 210 GLN A C 1
ATOM 1582 O O . GLN A 1 210 ? -18.919 8.843 14.597 1.00 54.19 210 GLN A O 1
ATOM 1587 N N . GLN A 1 211 ? -20.157 7.719 13.139 1.00 48.59 211 GLN A N 1
ATOM 1588 C CA . GLN A 1 211 ? -21.203 7.435 14.114 1.00 48.59 211 GLN A CA 1
ATOM 1589 C C . GLN A 1 211 ? -20.731 6.328 15.075 1.00 48.59 211 GLN A C 1
ATOM 1591 O O . GLN A 1 211 ? -20.230 5.298 14.636 1.00 48.59 211 GLN A O 1
ATOM 1596 N N . GLY A 1 212 ? -20.821 6.574 16.389 1.00 60.88 212 GLY A N 1
ATOM 1597 C CA . GLY A 1 212 ? -20.474 5.600 17.441 1.00 60.88 212 GLY A CA 1
ATOM 1598 C C . GLY A 1 212 ? -19.040 5.640 17.993 1.00 60.88 212 GLY A C 1
ATOM 1599 O O . GLY A 1 212 ? -18.735 4.894 18.914 1.00 60.88 212 GLY A O 1
ATOM 1600 N N . MET A 1 213 ? -18.164 6.508 17.480 1.00 68.19 213 MET A N 1
ATOM 1601 C CA . MET A 1 213 ? -16.753 6.552 17.891 1.00 68.19 213 MET A CA 1
ATOM 1602 C C . MET A 1 213 ? -16.482 7.615 18.981 1.00 68.19 213 MET A C 1
ATOM 1604 O O . MET A 1 213 ? -17.052 8.712 18.890 1.00 68.19 213 MET A O 1
ATOM 1608 N N . PRO A 1 214 ? -15.618 7.356 19.988 1.00 70.69 214 PRO A N 1
ATOM 1609 C CA . PRO A 1 214 ? -15.296 8.336 21.025 1.00 70.69 214 PRO A CA 1
ATOM 1610 C C . PRO A 1 214 ? -14.660 9.617 20.461 1.00 70.69 214 PRO A C 1
ATOM 1612 O O . PRO A 1 214 ? -13.926 9.544 19.469 1.00 70.69 214 PRO A O 1
ATOM 1615 N N . PRO A 1 215 ? -14.857 10.781 21.113 1.00 75.25 215 PRO A N 1
ATOM 1616 C CA . PRO A 1 215 ? -14.335 12.067 20.641 1.00 75.25 215 PRO A CA 1
ATOM 1617 C C . PRO A 1 215 ? -12.824 12.077 20.368 1.00 75.25 215 PRO A C 1
ATOM 1619 O O . PRO A 1 215 ? -12.386 12.661 19.381 1.00 75.25 215 PRO A O 1
ATOM 1622 N N . ALA A 1 216 ? -12.028 11.381 21.186 1.00 73.81 216 ALA A N 1
ATOM 1623 C CA . ALA A 1 216 ? -10.575 11.307 21.019 1.00 73.81 216 ALA A CA 1
ATOM 1624 C C . ALA A 1 216 ? -10.164 10.615 19.709 1.00 73.81 216 ALA A C 1
ATOM 1626 O O . ALA A 1 216 ? -9.274 11.084 19.004 1.00 73.81 216 ALA A O 1
ATOM 1627 N N . VAL A 1 217 ? -10.849 9.528 19.347 1.00 73.19 217 VAL A N 1
ATOM 1628 C CA . VAL A 1 217 ? -10.569 8.792 18.108 1.00 73.19 217 VAL A CA 1
ATOM 1629 C C . VAL A 1 217 ? -11.068 9.584 16.897 1.00 73.19 217 VAL A C 1
ATOM 1631 O O . VAL A 1 217 ? -10.403 9.618 15.868 1.00 73.19 217 VAL A O 1
ATOM 1634 N N . LYS A 1 218 ? -12.198 10.290 17.026 1.00 76.25 218 LYS A N 1
ATOM 1635 C CA . LYS A 1 218 ? -12.695 11.209 15.989 1.00 76.25 218 LYS A CA 1
ATOM 1636 C C . LYS A 1 218 ? -11.701 12.325 15.690 1.00 76.25 218 LYS A C 1
ATOM 1638 O O . LYS A 1 218 ? -11.357 12.525 14.530 1.00 76.25 218 LYS A O 1
ATOM 1643 N N . SER A 1 219 ? -11.223 12.989 16.744 1.00 79.44 219 SER A N 1
ATOM 1644 C CA . SER A 1 219 ? -10.229 14.062 16.670 1.00 79.44 219 SER A CA 1
ATOM 1645 C C . SER A 1 219 ? -8.905 13.579 16.078 1.00 79.44 219 SER A C 1
ATOM 1647 O O . SER A 1 219 ? -8.275 14.295 15.305 1.00 79.44 219 SER A O 1
ATOM 1649 N N . LEU A 1 220 ? -8.497 12.349 16.400 1.00 79.88 220 LEU A N 1
ATOM 1650 C CA . LEU A 1 220 ? -7.323 11.728 15.801 1.00 79.88 220 LEU A CA 1
ATOM 1651 C C . LEU A 1 220 ? -7.512 11.489 14.299 1.00 79.88 220 LEU A C 1
ATOM 1653 O O . LEU A 1 220 ? -6.663 11.892 13.513 1.00 79.88 220 LEU A O 1
ATOM 1657 N N . LEU A 1 221 ? -8.632 10.877 13.895 1.00 74.19 221 LEU A N 1
ATOM 1658 C CA . LEU A 1 221 ? -8.877 10.579 12.484 1.00 74.19 221 LEU A CA 1
ATOM 1659 C C . LEU A 1 221 ? -9.070 11.843 11.636 1.00 74.19 221 LEU A C 1
ATOM 1661 O O . LEU A 1 221 ? -8.618 11.876 10.498 1.00 74.19 221 LEU A O 1
ATOM 1665 N N . SER A 1 222 ? -9.695 12.897 12.174 1.00 78.50 222 SER A N 1
ATOM 1666 C CA . SER A 1 222 ? -9.902 14.152 11.435 1.00 78.50 222 SER A CA 1
ATOM 1667 C C . SER A 1 222 ? -8.597 14.851 11.049 1.00 78.50 222 SER A C 1
ATOM 1669 O O . SER A 1 222 ? -8.566 15.570 10.055 1.00 78.50 222 SER A O 1
ATOM 1671 N N . LYS A 1 223 ? -7.511 14.627 11.800 1.00 80.75 223 LYS A N 1
ATOM 1672 C CA . LYS A 1 223 ? -6.199 15.225 11.517 1.00 80.75 223 LYS A CA 1
ATOM 1673 C C . LYS A 1 223 ? -5.577 14.731 10.215 1.00 80.75 223 LYS A C 1
ATOM 1675 O O . LYS A 1 223 ? -4.896 15.500 9.547 1.00 80.75 223 LYS A O 1
ATOM 1680 N N . PHE A 1 224 ? -5.881 13.501 9.802 1.00 73.62 224 PHE A N 1
ATOM 1681 C CA . PHE A 1 224 ? -5.421 12.960 8.519 1.00 73.62 224 PHE A CA 1
ATOM 1682 C C . PHE A 1 224 ? -6.050 13.647 7.307 1.00 73.62 224 PHE A C 1
ATOM 1684 O O . PHE A 1 224 ? -5.470 13.612 6.230 1.00 73.62 224 PHE A O 1
ATOM 1691 N N . SER A 1 225 ? -7.204 14.297 7.485 1.00 75.06 225 SER A N 1
ATOM 1692 C CA . SER A 1 225 ? -7.864 15.070 6.426 1.00 75.06 225 SER A CA 1
ATOM 1693 C C . SER A 1 225 ? -7.606 16.575 6.540 1.00 75.06 225 SER A C 1
ATOM 1695 O O . SER A 1 225 ? -8.209 17.348 5.799 1.00 75.06 225 SER A O 1
ATOM 1697 N N . SER A 1 226 ? -6.737 17.012 7.465 1.00 76.50 226 SER A N 1
ATOM 1698 C CA . SER A 1 226 ? -6.330 18.420 7.559 1.00 76.50 226 SER A CA 1
ATOM 1699 C C . SER A 1 226 ? -5.611 18.839 6.278 1.00 76.50 226 SER A C 1
ATOM 1701 O O . SER A 1 226 ? -4.975 18.015 5.628 1.00 76.50 226 SER A O 1
ATOM 1703 N N . THR A 1 227 ? -5.687 20.112 5.898 1.00 74.62 227 THR A N 1
ATOM 1704 C CA . THR A 1 227 ? -4.848 20.682 4.831 1.00 74.62 227 THR A CA 1
ATOM 1705 C C . THR A 1 227 ? -3.446 21.029 5.329 1.00 74.62 227 THR A C 1
ATOM 1707 O O . THR A 1 227 ? -2.537 21.175 4.519 1.00 74.62 227 THR A O 1
ATOM 1710 N N . ARG A 1 228 ? -3.252 21.130 6.651 1.00 82.62 228 ARG A N 1
ATOM 1711 C CA . ARG A 1 228 ? -1.955 21.412 7.275 1.00 82.62 228 ARG A CA 1
ATOM 1712 C C . ARG A 1 228 ? -1.173 20.114 7.452 1.00 82.62 228 ARG A C 1
ATOM 1714 O O . ARG A 1 228 ? -1.645 19.180 8.100 1.00 82.62 228 ARG A O 1
ATOM 1721 N N . GLU A 1 229 ? 0.037 20.060 6.907 1.00 80.38 229 GLU A N 1
ATOM 1722 C CA . GLU A 1 229 ? 0.898 18.871 6.983 1.00 80.38 229 GLU A CA 1
ATOM 1723 C C . GLU A 1 229 ? 1.288 18.514 8.421 1.00 80.38 229 GLU A C 1
ATOM 1725 O O . GLU A 1 229 ? 1.275 17.344 8.797 1.00 80.38 229 GLU A O 1
ATOM 1730 N N . GLU A 1 230 ? 1.549 19.518 9.258 1.00 82.81 230 GLU A N 1
ATOM 1731 C CA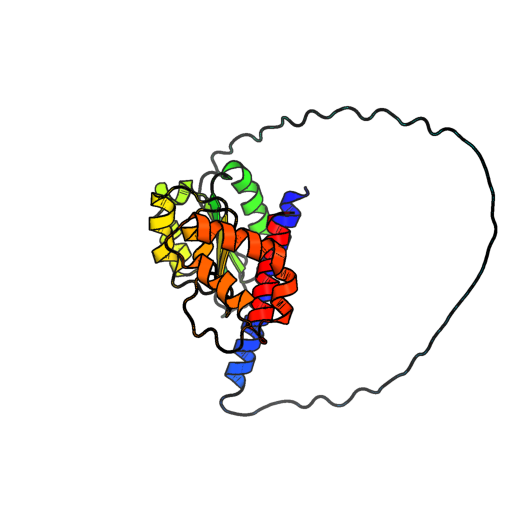 . GLU A 1 230 ? 1.880 19.330 10.676 1.00 82.81 230 GLU A CA 1
ATOM 1732 C C . GLU A 1 230 ? 0.771 18.603 11.456 1.00 82.81 230 GLU A C 1
ATOM 1734 O O . GLU A 1 230 ? 1.055 17.734 12.283 1.00 82.81 230 GLU A O 1
ATOM 1739 N N . ASP A 1 231 ? -0.498 18.879 11.137 1.00 82.81 231 ASP A N 1
ATOM 1740 C CA . ASP A 1 231 ? -1.637 18.192 11.744 1.00 82.81 231 ASP A CA 1
ATOM 1741 C C . ASP A 1 231 ? -1.697 16.731 11.292 1.00 82.81 231 ASP A C 1
ATOM 1743 O O . ASP A 1 231 ? -1.956 15.847 12.112 1.00 82.81 231 ASP A O 1
ATOM 1747 N N . ARG A 1 232 ? -1.433 16.460 10.005 1.00 82.25 232 ARG A N 1
ATOM 1748 C CA . ARG A 1 232 ? -1.392 15.092 9.462 1.00 82.25 232 ARG A CA 1
ATOM 1749 C C . ARG A 1 232 ? -0.288 14.277 10.129 1.00 82.25 232 ARG A C 1
ATOM 1751 O O . ARG A 1 232 ? -0.529 13.132 10.508 1.00 82.25 232 ARG A O 1
ATOM 1758 N N . LEU A 1 233 ? 0.888 14.875 10.328 1.00 82.62 233 LEU A N 1
ATOM 1759 C CA . LEU A 1 233 ? 2.020 14.235 10.995 1.00 82.62 233 LEU A CA 1
ATOM 1760 C C . LEU A 1 233 ? 1.735 13.951 12.479 1.00 82.62 233 LEU A C 1
ATOM 1762 O O . LEU A 1 233 ? 2.005 12.847 12.965 1.00 82.62 233 LEU A O 1
ATOM 1766 N N . ASP A 1 234 ? 1.148 14.912 13.201 1.00 83.94 234 ASP A N 1
ATOM 1767 C CA . ASP A 1 234 ? 0.699 14.712 14.585 1.00 83.94 234 ASP A CA 1
ATOM 1768 C C . ASP A 1 234 ? -0.371 13.611 14.670 1.00 83.94 234 ASP A C 1
ATOM 1770 O O . ASP A 1 234 ? -0.336 12.765 15.569 1.00 83.94 234 ASP A O 1
ATOM 1774 N N . GLY A 1 235 ? -1.294 13.583 13.703 1.00 83.12 235 GLY A N 1
ATOM 1775 C CA . GLY A 1 235 ? -2.291 12.529 13.537 1.00 83.12 235 GLY A CA 1
ATOM 1776 C C . GLY A 1 235 ? -1.654 11.151 13.368 1.00 83.12 235 GLY A C 1
ATOM 1777 O O . GLY A 1 235 ? -1.957 10.240 14.141 1.00 83.12 235 GLY A O 1
ATOM 1778 N N . TYR A 1 236 ? -0.723 11.011 12.421 1.00 81.81 236 TYR A N 1
ATOM 1779 C CA . TYR A 1 236 ? -0.015 9.757 12.147 1.00 81.81 236 TYR A CA 1
ATOM 1780 C C . TYR A 1 236 ? 0.759 9.262 13.369 1.00 81.81 236 TYR A C 1
ATOM 1782 O O . TYR A 1 236 ? 0.554 8.140 13.833 1.00 81.81 236 TYR A O 1
ATOM 1790 N N . THR A 1 237 ? 1.548 10.138 13.989 1.00 82.25 237 THR A N 1
ATOM 1791 C CA . THR A 1 237 ? 2.349 9.795 15.172 1.00 82.25 237 THR A CA 1
ATOM 1792 C C . THR A 1 237 ? 1.479 9.320 16.338 1.00 82.25 237 THR A C 1
ATOM 1794 O O . THR A 1 237 ? 1.796 8.338 17.016 1.00 82.25 237 THR A O 1
ATOM 1797 N N . LYS A 1 238 ? 0.359 10.004 16.600 1.00 83.75 238 LYS A N 1
ATOM 1798 C CA . LYS A 1 238 ? -0.577 9.607 17.662 1.00 83.75 238 LYS A CA 1
ATOM 1799 C C . LYS A 1 238 ? -1.295 8.309 17.328 1.00 83.75 238 LYS A C 1
ATOM 1801 O O . LYS A 1 238 ? -1.524 7.506 18.229 1.00 83.75 238 LYS A O 1
ATOM 1806 N N . PHE A 1 239 ? -1.625 8.088 16.061 1.00 82.12 239 PHE A N 1
ATOM 1807 C CA . PHE A 1 239 ? -2.254 6.860 15.602 1.00 82.12 239 PHE A CA 1
ATOM 1808 C C . PHE A 1 239 ? -1.350 5.646 15.788 1.00 82.12 239 PHE A C 1
ATOM 1810 O O . PHE A 1 239 ? -1.807 4.663 16.361 1.00 82.12 239 PHE A O 1
ATOM 1817 N N . LEU A 1 240 ? -0.064 5.742 15.448 1.00 79.25 240 LEU A N 1
ATOM 1818 C CA . LEU A 1 240 ? 0.900 4.668 15.702 1.00 79.25 240 LEU A CA 1
ATOM 1819 C C . LEU A 1 240 ? 1.021 4.342 17.198 1.00 79.25 240 LEU A C 1
ATOM 1821 O O . LEU A 1 240 ? 0.954 3.181 17.596 1.00 79.25 240 LEU A O 1
ATOM 1825 N N . LYS A 1 241 ? 1.106 5.369 18.053 1.00 81.31 241 LYS A N 1
ATOM 1826 C CA . LYS A 1 241 ? 1.189 5.194 19.517 1.00 81.31 241 LYS A CA 1
ATOM 1827 C C . LYS A 1 241 ? -0.084 4.599 20.125 1.00 81.31 241 LYS A C 1
ATOM 1829 O O . LYS A 1 241 ? -0.022 3.887 21.125 1.00 81.31 241 LYS A O 1
ATOM 1834 N N . MET A 1 242 ? -1.243 4.916 19.552 1.00 79.81 242 MET A N 1
ATOM 1835 C CA . MET A 1 242 ? -2.553 4.538 20.088 1.00 79.81 242 MET A CA 1
ATOM 1836 C C . MET A 1 242 ? -3.197 3.358 19.357 1.00 79.81 242 MET A C 1
ATOM 1838 O O . MET A 1 242 ? -4.252 2.907 19.796 1.00 79.81 242 MET A O 1
ATOM 1842 N N . GLY A 1 243 ? -2.595 2.844 18.283 1.00 73.25 243 GLY A N 1
ATOM 1843 C CA . GLY A 1 243 ? -3.193 1.868 17.367 1.00 73.25 243 GLY A CA 1
ATOM 1844 C C . GLY A 1 243 ? -3.836 0.670 18.074 1.00 73.25 243 GLY A C 1
ATOM 1845 O O . GLY A 1 243 ? -5.047 0.472 17.938 1.00 73.25 243 GLY A O 1
ATOM 1846 N N . PRO A 1 244 ? -3.097 -0.069 18.924 1.00 76.56 244 PRO A N 1
ATOM 1847 C CA . PRO A 1 244 ? -3.650 -1.198 19.676 1.00 76.56 244 PRO A CA 1
ATOM 1848 C C . PRO A 1 244 ? -4.780 -0.806 20.641 1.00 76.56 244 PRO A C 1
ATOM 1850 O O . PRO A 1 244 ? -5.719 -1.572 20.857 1.00 76.56 244 PRO A O 1
ATOM 1853 N N . ASN A 1 245 ? -4.725 0.401 21.212 1.00 78.62 245 ASN A N 1
ATOM 1854 C CA . ASN A 1 245 ? -5.769 0.916 22.100 1.00 78.62 245 ASN A CA 1
ATOM 1855 C C . ASN A 1 245 ? -7.023 1.349 21.326 1.00 78.62 245 ASN A C 1
ATOM 1857 O O . ASN A 1 245 ? -8.127 1.257 21.864 1.00 78.62 245 ASN A O 1
ATOM 1861 N N . LEU A 1 246 ? -6.871 1.775 20.068 1.00 75.56 246 LEU A N 1
ATOM 1862 C CA . LEU A 1 246 ? -7.964 2.199 19.192 1.00 75.56 246 LEU A CA 1
ATOM 1863 C C . LEU A 1 246 ? -8.938 1.059 18.887 1.00 75.56 246 LEU A C 1
ATOM 1865 O O . LEU A 1 246 ? -10.137 1.300 18.767 1.00 75.56 246 LEU A O 1
ATOM 1869 N N . LEU A 1 247 ? -8.440 -0.181 18.836 1.00 79.12 247 LEU A N 1
ATOM 1870 C CA . LEU A 1 247 ? -9.240 -1.381 18.572 1.00 79.12 247 LEU A CA 1
ATOM 1871 C C . LEU A 1 247 ? -10.426 -1.531 19.537 1.00 79.12 247 LEU A C 1
ATOM 1873 O O . LEU A 1 247 ? -11.488 -1.989 19.129 1.00 79.12 247 LEU A O 1
ATOM 1877 N N . LYS A 1 248 ? -10.281 -1.093 20.796 1.00 81.69 248 LYS A N 1
ATOM 1878 C CA . LYS A 1 248 ? -11.337 -1.169 21.825 1.00 81.69 248 LYS A CA 1
ATOM 1879 C C . LYS A 1 248 ? -12.514 -0.228 21.560 1.00 81.69 248 LYS A C 1
ATOM 1881 O O . LYS A 1 248 ? -13.580 -0.398 22.141 1.00 81.69 248 LYS A O 1
ATOM 1886 N N . PHE A 1 249 ? -12.303 0.785 20.725 1.00 79.94 249 PHE A N 1
ATOM 1887 C CA . PHE A 1 249 ? -13.243 1.879 20.492 1.00 79.94 249 PHE A CA 1
ATOM 1888 C C . PHE A 1 249 ? -13.861 1.856 19.093 1.00 79.94 249 PHE A C 1
ATOM 1890 O O . PHE A 1 249 ? -14.688 2.714 18.775 1.00 79.94 249 PHE A O 1
ATOM 1897 N N . LEU A 1 250 ? -13.452 0.906 18.250 1.00 78.44 250 LEU A N 1
ATOM 1898 C CA . LEU A 1 250 ? -13.965 0.743 16.898 1.00 78.44 250 LEU A CA 1
ATOM 1899 C C . LEU A 1 250 ? -14.966 -0.418 16.848 1.00 78.44 250 LEU A C 1
ATOM 1901 O O . LEU A 1 250 ? -14.729 -1.465 17.448 1.00 78.44 250 LEU A O 1
ATOM 1905 N N . PRO A 1 251 ? -16.090 -0.260 16.133 1.00 78.56 251 PRO A N 1
ATOM 1906 C CA . PRO A 1 251 ? -17.079 -1.320 16.021 1.00 78.56 251 PRO A CA 1
ATOM 1907 C C . PRO A 1 251 ? -16.619 -2.414 15.049 1.00 78.56 251 PRO A C 1
ATOM 1909 O O . PRO A 1 251 ? -16.091 -2.112 13.978 1.00 78.56 251 PRO A O 1
ATOM 1912 N N . GLY A 1 252 ? -16.896 -3.672 15.410 1.00 82.00 252 GLY A N 1
ATOM 1913 C CA . GLY A 1 252 ? -16.960 -4.834 14.514 1.00 82.00 252 GLY A CA 1
ATOM 1914 C C . GLY A 1 252 ? -15.885 -4.891 13.426 1.00 82.00 252 GLY A C 1
ATOM 1915 O O . GLY A 1 252 ? -14.703 -5.090 13.710 1.00 82.00 252 GLY A O 1
ATOM 1916 N N . ASP A 1 253 ? -16.316 -4.741 12.172 1.00 82.62 253 ASP A N 1
ATOM 1917 C CA . ASP A 1 253 ? -15.456 -4.895 10.995 1.00 82.62 253 ASP A CA 1
ATOM 1918 C C . ASP A 1 253 ? -14.363 -3.822 10.910 1.00 82.62 253 ASP A C 1
ATOM 1920 O O . ASP A 1 253 ? -13.231 -4.145 10.565 1.00 82.62 253 ASP A O 1
ATOM 1924 N N . ARG A 1 254 ? -14.614 -2.591 11.377 1.00 83.25 254 ARG A N 1
ATOM 1925 C CA . ARG A 1 254 ? -13.592 -1.530 11.365 1.00 83.25 254 ARG A CA 1
ATOM 1926 C C . ARG A 1 254 ? -12.431 -1.829 12.313 1.00 83.25 254 ARG A C 1
ATOM 1928 O O . ARG A 1 254 ? -11.289 -1.504 12.002 1.00 83.25 254 ARG A O 1
ATOM 1935 N N . ALA A 1 255 ? -12.704 -2.447 13.464 1.00 84.06 255 ALA A N 1
ATOM 1936 C CA . ALA A 1 255 ? -11.647 -2.902 14.369 1.00 84.06 255 ALA A CA 1
ATOM 1937 C C . ALA A 1 255 ? -10.845 -4.061 13.758 1.00 84.06 255 ALA A C 1
ATOM 1939 O O . ALA A 1 255 ? -9.624 -4.100 13.893 1.00 84.06 255 ALA A O 1
ATOM 1940 N N . ARG A 1 256 ? -11.519 -4.989 13.062 1.00 84.38 256 ARG A N 1
ATOM 1941 C CA . ARG A 1 256 ? -10.856 -6.090 12.346 1.00 84.38 256 ARG A CA 1
ATOM 1942 C C . ARG A 1 256 ? -9.920 -5.551 11.270 1.00 84.38 256 ARG A C 1
ATOM 1944 O O . ARG A 1 256 ? -8.756 -5.930 11.251 1.00 84.38 256 ARG A O 1
ATOM 1951 N N . ASP A 1 257 ? -10.408 -4.642 10.439 1.00 86.25 257 ASP A N 1
ATOM 1952 C CA . ASP A 1 257 ? -9.631 -4.060 9.349 1.00 86.25 257 ASP A CA 1
ATOM 1953 C C . ASP A 1 257 ? -8.446 -3.233 9.867 1.00 86.25 257 ASP A C 1
ATOM 1955 O O . ASP A 1 257 ? -7.339 -3.326 9.337 1.00 86.25 257 ASP A O 1
ATOM 1959 N N . LEU A 1 258 ? -8.633 -2.490 10.966 1.00 86.56 258 LEU A N 1
ATOM 1960 C CA . LEU A 1 258 ? -7.523 -1.810 11.633 1.00 86.56 258 LEU A CA 1
ATOM 1961 C C . LEU A 1 258 ? -6.475 -2.802 12.162 1.00 86.56 258 LEU A C 1
ATOM 1963 O O . LEU A 1 258 ? -5.282 -2.524 12.086 1.00 86.56 258 LEU A O 1
ATOM 1967 N N . LYS A 1 259 ? -6.885 -3.957 12.697 1.00 86.31 259 LYS A N 1
ATOM 1968 C CA . LYS A 1 259 ? -5.942 -4.988 13.158 1.00 86.31 259 LYS A CA 1
ATOM 1969 C C . LYS A 1 259 ? -5.084 -5.507 12.005 1.00 86.31 259 LYS A C 1
ATOM 1971 O O . LYS A 1 259 ? -3.878 -5.617 12.179 1.00 86.31 259 LYS A O 1
ATOM 1976 N N . VAL A 1 260 ? -5.689 -5.755 10.840 1.00 85.88 260 VAL A N 1
ATOM 1977 C CA . VAL A 1 260 ? -4.967 -6.162 9.621 1.00 85.88 260 VAL A CA 1
ATOM 1978 C C . VAL A 1 260 ? -3.943 -5.103 9.226 1.00 85.88 260 VAL A C 1
ATOM 1980 O O . VAL A 1 260 ? -2.790 -5.431 8.958 1.00 85.88 260 VAL A O 1
ATOM 1983 N N . TRP A 1 261 ? -4.339 -3.827 9.249 1.00 88.19 261 TRP A N 1
ATOM 1984 C CA . TRP A 1 261 ? -3.417 -2.725 8.986 1.00 88.19 261 TRP A CA 1
ATOM 1985 C C . TRP A 1 261 ? -2.252 -2.691 9.990 1.00 88.19 261 TRP A C 1
ATOM 1987 O O . TRP A 1 261 ? -1.102 -2.590 9.577 1.00 88.19 261 TRP A O 1
ATOM 1997 N N . LEU A 1 262 ? -2.526 -2.824 11.296 1.00 86.69 262 LEU A N 1
ATOM 1998 C CA . LEU A 1 262 ? -1.502 -2.820 12.353 1.00 86.69 262 LEU A CA 1
ATOM 1999 C C . LEU A 1 262 ? -0.539 -4.009 12.241 1.00 86.69 262 LEU A C 1
ATOM 2001 O O . LEU A 1 262 ? 0.652 -3.854 12.497 1.00 86.69 262 LEU A O 1
ATOM 2005 N N . GLU A 1 263 ? -1.036 -5.186 11.862 1.00 85.50 263 GLU A N 1
ATOM 2006 C CA . GLU A 1 263 ? -0.202 -6.366 11.617 1.00 85.50 263 GLU A CA 1
ATOM 2007 C C . GLU A 1 263 ? 0.692 -6.161 10.391 1.00 85.50 263 GLU A C 1
ATOM 2009 O O . GLU A 1 263 ? 1.900 -6.374 10.483 1.00 85.50 263 GLU A O 1
ATOM 2014 N N . ALA A 1 264 ? 0.133 -5.677 9.276 1.00 85.75 264 ALA A N 1
ATOM 2015 C CA . ALA A 1 264 ? 0.911 -5.345 8.084 1.00 85.75 264 ALA A CA 1
ATOM 2016 C C . ALA A 1 264 ? 1.987 -4.288 8.388 1.00 85.75 264 ALA A C 1
ATOM 2018 O O . ALA A 1 264 ? 3.145 -4.476 8.026 1.00 85.75 264 ALA A O 1
ATOM 2019 N N . TYR A 1 265 ? 1.631 -3.232 9.127 1.00 86.00 265 TYR A N 1
ATOM 2020 C CA . TYR A 1 265 ? 2.566 -2.195 9.566 1.00 86.00 265 TYR A CA 1
ATOM 2021 C C . TYR A 1 265 ? 3.682 -2.759 10.457 1.00 86.00 265 TYR A C 1
ATOM 2023 O O . TYR A 1 265 ? 4.845 -2.387 10.304 1.00 86.00 265 TYR A O 1
ATOM 2031 N N . SER A 1 266 ? 3.352 -3.675 11.374 1.00 84.25 266 SER A N 1
ATOM 2032 C CA . SER A 1 266 ? 4.344 -4.320 12.236 1.00 84.25 266 SER A CA 1
ATOM 2033 C C . SER A 1 266 ? 5.331 -5.173 11.447 1.00 84.25 266 SER A C 1
ATOM 2035 O O . SER A 1 266 ? 6.494 -5.192 11.821 1.00 84.25 266 SER A O 1
ATOM 2037 N N . PHE A 1 267 ? 4.892 -5.887 10.406 1.00 83.38 267 PHE A N 1
ATOM 2038 C CA . PHE A 1 267 ? 5.802 -6.657 9.551 1.00 83.38 267 PHE A CA 1
ATOM 2039 C C . PHE A 1 267 ? 6.647 -5.765 8.649 1.00 83.38 267 PHE A C 1
ATOM 2041 O O . PHE A 1 267 ? 7.795 -6.103 8.389 1.00 83.38 267 PHE A O 1
ATOM 2048 N N . TRP A 1 268 ? 6.090 -4.645 8.186 1.00 81.81 268 TRP A N 1
ATOM 2049 C CA . TRP A 1 268 ? 6.822 -3.678 7.376 1.00 81.81 268 TRP A CA 1
ATOM 2050 C C . TRP A 1 268 ? 7.971 -3.015 8.147 1.00 81.81 268 TRP A C 1
ATOM 2052 O O . TRP A 1 268 ? 9.041 -2.803 7.594 1.00 81.81 268 TRP A O 1
ATOM 2062 N N . ASN A 1 269 ? 7.762 -2.718 9.433 1.00 78.75 269 ASN A N 1
ATOM 2063 C CA . ASN A 1 269 ? 8.751 -2.049 10.287 1.00 78.75 269 ASN A CA 1
ATOM 2064 C C . ASN A 1 269 ? 9.633 -3.007 11.115 1.00 78.75 269 ASN A C 1
ATOM 2066 O O . ASN A 1 269 ? 10.368 -2.539 11.987 1.00 78.75 269 ASN A O 1
ATOM 2070 N N . ALA A 1 270 ? 9.512 -4.323 10.919 1.00 72.81 270 ALA A N 1
ATOM 2071 C CA . ALA A 1 270 ? 10.284 -5.336 11.647 1.00 72.81 270 ALA A CA 1
ATOM 2072 C C . ALA A 1 270 ? 11.615 -5.645 10.960 1.00 72.81 270 ALA A C 1
ATOM 2074 O O . ALA A 1 270 ? 12.578 -5.945 11.701 1.00 72.81 270 ALA A O 1
#

Organism: NCBI:txid233186

Foldseek 3Di:
DLLLVLLLVLLVLLVVLVVVVVVVVVVVVVVPDDDDDDDDDDDDDDDDDDDDDDDDDDDDDDDDDDDDDDDDDDPPPDQDDPDPVLQDKDKAAAADPPPDAAQAEEEEEEPVSSCSVSNVSSSNVNRVVDHSYMYIYHYLVCVPVPVVVVLVSLQPHLEYEYEAAEDPVSQVSVVVSNQPHQAYQYYHYQLSSNQSGHFHVAGLPDPDDPPQADPVVVLLSVLSNDPDSVSSVVSVVVCLVCLVVRLVGDDDPNSSRSVSNNSSVVSVVD